Protein AF-A0A7C3AS80-F1 (afdb_monomer)

Radius of gyration: 29.14 Å; Cα contacts (8 Å, |Δi|>4): 78; chains: 1; bounding box: 54×40×118 Å

Sequence (192 aa):
MQIRCHAPKEKQGNQKKRQRKSKSISAACGHTLAETKAQWIARNSKENETMCHQEDREPRENRSAVRIPQFVFDELSHREGAWYETPDEVAAGLDWGRRRALLMRWVRRH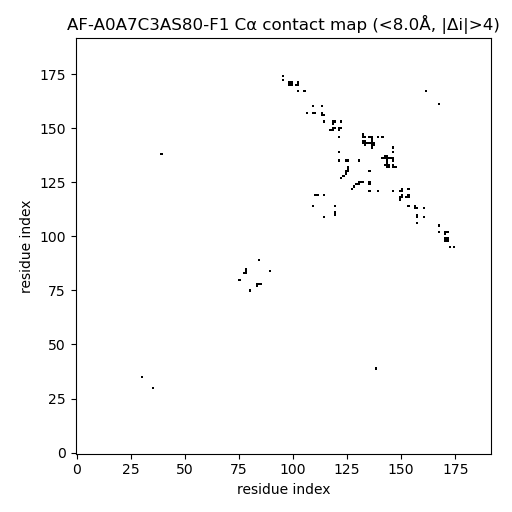MARHLTQRERRCIELYYLFGLNHRQVGAATGTAGSSAYRAIARGLRKLRLAAEKDPTWRRWWRPRRTAPLPSPGRRRVGRSS

Solvent-accessible surface area (backbone atoms only — not comparable to full-atom values): 11906 Å² total; per-residue (Å²): 138,87,86,84,85,82,80,87,89,81,80,81,76,63,62,65,61,52,54,58,57,54,58,61,59,68,74,70,76,78,71,50,80,62,54,54,48,51,49,49,52,61,58,45,52,60,58,56,68,75,64,62,78,81,67,85,68,68,80,76,77,74,86,68,83,76,81,74,60,69,64,63,61,70,69,41,43,79,87,66,37,97,82,50,67,54,74,67,54,49,51,51,50,51,52,50,50,54,30,46,51,53,37,49,50,50,52,51,51,49,42,65,75,73,36,54,74,67,24,40,51,40,40,44,38,33,76,74,66,68,39,52,47,57,56,38,3,59,79,67,78,43,55,28,70,56,33,46,54,34,30,55,51,36,50,52,54,51,50,56,46,44,69,77,46,58,70,56,58,81,36,64,67,80,82,66,72,68,78,69,78,69,79,71,81,75,77,75,78,80,84,126

Secondary structure (DSSP, 8-state):
-----PPP---SSHHHHHHHHHHHHHTS----HHHHHHHHHHHHHHHHHT------------S------HHHHHHS-TTTSTTPPPHHHHHHHHHHHHHHHHHHHHHHHHHHHHS-HHHHHHHIIIIIT---HHHHHHHTTS-HHHHHHHHHHHHHHHHHHHHH-GGGGGT---------------------

Foldseek 3Di:
DDDDDDDDDDDPPPPVVVVVVVVVVVVPPPDDPVNLVVCLCVVCVVVVVPPPPPPVPDPPPDPDPPPDDPVVVVVCDCCNDPPDDDPVRVVVVVLLVVLVVVLVVVLVVLCVVFADPLLSQLQCCCPVVVDQLCSSQVSSVHHSVVSVVSPVVSVVSSVVVCVVPVVSVVSDDPPPPPPDPPPPPPPPPPDD

Mean predicted aligned error: 17.65 Å

pLDDT: mean 70.46, std 23.08, range [31.34, 98.06]

Structure (mmCIF, N/CA/C/O backbone):
data_AF-A0A7C3AS80-F1
#
_entry.id   AF-A0A7C3AS80-F1
#
loop_
_atom_site.group_PDB
_atom_site.id
_atom_site.type_symbol
_atom_site.label_atom_id
_atom_site.label_alt_id
_atom_site.label_comp_id
_atom_site.label_asym_id
_atom_site.label_entity_id
_atom_site.label_seq_id
_atom_site.pdbx_PDB_ins_code
_atom_site.Cartn_x
_atom_site.Cartn_y
_atom_site.Cartn_z
_atom_site.occupancy
_atom_site.B_iso_or_equiv
_atom_site.auth_seq_id
_atom_site.auth_comp_id
_atom_site.auth_asym_id
_atom_site.auth_atom_id
_atom_site.pdbx_PDB_model_num
ATOM 1 N N . MET A 1 1 ? -21.755 12.678 69.682 1.00 39.69 1 MET A N 1
ATOM 2 C CA . MET A 1 1 ? -22.379 12.784 68.344 1.00 39.69 1 MET A CA 1
ATOM 3 C C . MET A 1 1 ? -21.529 12.004 67.347 1.00 39.69 1 MET A C 1
ATOM 5 O O . MET A 1 1 ? -20.415 12.420 67.071 1.00 39.69 1 MET A O 1
ATOM 9 N N . GLN A 1 2 ? -21.988 10.834 66.890 1.00 36.94 2 GLN A N 1
ATOM 10 C CA . GLN A 1 2 ? -21.268 9.979 65.934 1.00 36.94 2 GLN A CA 1
ATOM 11 C C . GLN A 1 2 ? -21.876 10.151 64.538 1.00 36.94 2 GLN A C 1
ATOM 13 O O . GLN A 1 2 ? -23.043 9.827 64.329 1.00 36.94 2 GLN A O 1
ATOM 18 N N . ILE A 1 3 ? -21.089 10.648 63.586 1.00 39.78 3 ILE A N 1
ATOM 19 C CA . ILE A 1 3 ? -21.488 10.758 62.180 1.00 39.78 3 ILE A CA 1
ATOM 20 C C . ILE A 1 3 ? -21.085 9.454 61.480 1.00 39.78 3 ILE A C 1
ATOM 22 O O . ILE A 1 3 ? -19.904 9.189 61.263 1.00 39.78 3 ILE A O 1
ATOM 26 N N . ARG A 1 4 ? -22.075 8.613 61.156 1.00 39.38 4 ARG A N 1
ATOM 27 C CA . ARG A 1 4 ? -21.916 7.446 60.275 1.00 39.38 4 ARG A CA 1
ATOM 28 C C . ARG A 1 4 ? -21.968 7.909 58.819 1.00 39.38 4 ARG A C 1
ATOM 30 O O . ARG A 1 4 ? -23.035 8.260 58.325 1.00 39.38 4 ARG A O 1
ATOM 37 N N . CYS A 1 5 ? -20.841 7.852 58.118 1.00 39.88 5 CYS A N 1
ATOM 38 C CA . CYS A 1 5 ? -20.800 8.006 56.665 1.00 39.88 5 CYS A CA 1
ATOM 39 C C . CYS A 1 5 ? -21.064 6.648 55.993 1.00 39.88 5 CYS A C 1
ATOM 41 O O . CYS A 1 5 ? -20.262 5.722 56.104 1.00 39.88 5 CYS A O 1
ATOM 43 N N . HIS A 1 6 ? -22.195 6.530 55.295 1.00 38.91 6 HIS A N 1
ATOM 44 C CA . HIS A 1 6 ? -22.519 5.397 54.428 1.00 38.91 6 HIS A CA 1
ATOM 45 C C . HIS A 1 6 ? -21.799 5.536 53.076 1.00 38.91 6 HIS A C 1
ATOM 47 O O . HIS A 1 6 ? -21.935 6.549 52.395 1.00 38.91 6 HIS A O 1
ATOM 53 N N . ALA A 1 7 ? -21.064 4.499 52.666 1.00 42.94 7 ALA A N 1
ATOM 54 C CA . ALA A 1 7 ? -20.481 4.387 51.330 1.00 42.94 7 ALA A CA 1
ATOM 55 C C . ALA A 1 7 ? -21.496 3.786 50.330 1.00 42.94 7 ALA A C 1
ATOM 57 O O . ALA A 1 7 ? -22.156 2.797 50.668 1.00 42.94 7 ALA A O 1
ATOM 58 N N . PRO A 1 8 ? -21.611 4.305 49.092 1.00 42.22 8 PRO A N 1
ATOM 59 C CA . PRO A 1 8 ? -22.502 3.732 48.087 1.00 42.22 8 PRO A CA 1
ATOM 60 C C . PRO A 1 8 ? -21.892 2.479 47.435 1.00 42.22 8 PRO A C 1
ATOM 62 O O . PRO A 1 8 ? -20.832 2.520 46.805 1.00 42.22 8 PRO A O 1
ATOM 65 N N . LYS A 1 9 ? -22.597 1.348 47.565 1.00 48.31 9 LYS A N 1
ATOM 66 C CA . LYS A 1 9 ? -22.360 0.109 46.811 1.00 48.31 9 LYS A CA 1
ATOM 67 C C . LYS A 1 9 ? -23.115 0.162 45.487 1.00 48.31 9 LYS A C 1
ATOM 69 O O . LYS A 1 9 ? -24.288 -0.176 45.437 1.00 48.31 9 LYS A O 1
ATOM 74 N N . GLU A 1 10 ? -22.435 0.480 44.397 1.00 47.66 10 GLU A N 1
ATOM 75 C CA . GLU A 1 10 ? -22.969 0.223 43.058 1.00 47.66 10 GLU A CA 1
ATOM 76 C C . GLU A 1 10 ? -21.817 0.330 42.066 1.00 47.66 10 GLU A C 1
ATOM 78 O O . GLU A 1 10 ? -21.329 1.434 41.933 1.00 47.66 10 GLU A O 1
ATOM 83 N N . LYS A 1 11 ? -21.333 -0.773 41.452 1.00 46.09 11 LYS A N 1
ATOM 84 C CA . LYS A 1 11 ? -20.685 -0.867 40.100 1.00 46.09 11 LYS A CA 1
ATOM 85 C C . LYS A 1 11 ? -20.219 -2.301 39.727 1.00 46.09 11 LYS A C 1
ATOM 87 O O . LYS A 1 11 ? -19.304 -2.451 38.922 1.00 46.09 11 LYS A O 1
ATOM 92 N N . GLN A 1 12 ? -20.814 -3.389 40.233 1.00 47.22 12 GLN A N 1
ATOM 93 C CA . GLN A 1 12 ? -20.369 -4.753 39.848 1.00 47.22 12 GLN A CA 1
ATOM 94 C C . GLN A 1 12 ? -21.081 -5.353 38.610 1.00 47.22 12 GLN A C 1
ATOM 96 O O . GLN A 1 12 ? -20.632 -6.359 38.063 1.00 47.22 12 GLN A O 1
ATOM 101 N N . GLY A 1 13 ? -22.131 -4.716 38.075 1.00 42.66 13 GLY A N 1
ATOM 102 C CA . GLY A 1 13 ? -22.924 -5.272 36.961 1.00 42.66 13 GLY A CA 1
ATOM 103 C C . GLY A 1 13 ? -22.352 -5.104 35.541 1.00 42.66 13 GLY A C 1
ATOM 104 O O . GLY A 1 13 ? -22.793 -5.790 34.618 1.00 42.66 13 GLY A O 1
ATOM 105 N N . ASN A 1 14 ? -21.371 -4.216 35.320 1.00 43.72 14 ASN A N 1
ATOM 106 C CA . ASN A 1 14 ? -21.020 -3.770 33.957 1.00 43.72 14 ASN A CA 1
ATOM 107 C C . ASN A 1 14 ? -19.755 -4.428 33.356 1.00 43.72 14 ASN A C 1
ATOM 109 O O . ASN A 1 14 ? -19.543 -4.392 32.142 1.00 43.72 14 ASN A O 1
ATOM 113 N N . GLN A 1 15 ? -18.920 -5.091 34.167 1.00 47.56 15 GLN A N 1
ATOM 114 C CA . GLN A 1 15 ? -17.724 -5.786 33.660 1.00 47.56 15 GLN A CA 1
ATOM 115 C C . GLN A 1 15 ? -18.053 -7.126 32.975 1.00 47.56 15 GLN A C 1
ATOM 117 O O . GLN A 1 15 ? -17.478 -7.437 31.929 1.00 47.56 15 GLN A O 1
ATOM 122 N N . LYS A 1 16 ? -19.044 -7.882 33.475 1.00 44.66 16 LYS A N 1
ATOM 123 C CA . LYS A 1 16 ? -19.455 -9.172 32.880 1.00 44.66 16 LYS A CA 1
ATOM 124 C C . LYS A 1 16 ? -20.092 -9.019 31.489 1.00 44.66 16 LYS A C 1
ATOM 126 O O . LYS A 1 16 ? -19.846 -9.848 30.611 1.00 44.66 16 LYS A O 1
ATOM 131 N N . LYS A 1 17 ? -20.847 -7.937 31.240 1.00 44.78 17 LYS A N 1
ATOM 132 C CA . LYS A 1 17 ? -21.433 -7.646 29.912 1.00 44.78 17 LYS A CA 1
ATOM 133 C C . LYS A 1 17 ? -20.376 -7.270 28.867 1.00 44.78 17 LYS A C 1
ATOM 135 O O . LYS A 1 17 ? -20.517 -7.649 27.706 1.00 44.78 17 LYS A O 1
ATOM 140 N N . ARG A 1 18 ? -19.287 -6.599 29.263 1.00 41.09 18 ARG A N 1
ATOM 141 C CA . ARG A 1 18 ? -18.170 -6.296 28.351 1.00 41.09 18 ARG A CA 1
ATOM 142 C C . ARG A 1 18 ? -17.384 -7.548 27.960 1.00 41.09 18 ARG A C 1
ATOM 144 O O . ARG A 1 18 ? -17.110 -7.722 26.780 1.00 41.09 18 ARG A O 1
ATOM 151 N N . GLN A 1 19 ? -17.107 -8.458 28.898 1.00 45.66 19 GLN A N 1
ATOM 152 C CA . GLN A 1 19 ? -16.338 -9.676 28.600 1.00 45.66 19 GLN A CA 1
ATOM 153 C C . GLN A 1 19 ? -17.069 -10.667 27.677 1.00 45.66 19 GLN A C 1
ATOM 155 O O . GLN A 1 19 ? -16.429 -11.291 26.830 1.00 45.66 19 GLN A O 1
ATOM 160 N N . ARG A 1 20 ? -18.404 -10.780 27.769 1.00 36.81 20 ARG A N 1
ATOM 161 C CA . ARG A 1 20 ? -19.183 -11.625 26.841 1.00 36.81 20 ARG A CA 1
ATOM 162 C C . ARG A 1 20 ? -19.173 -11.092 25.402 1.00 36.81 20 ARG A C 1
ATOM 164 O O . ARG A 1 20 ? -19.124 -11.889 24.472 1.00 36.81 20 ARG A O 1
ATOM 171 N N . LYS A 1 21 ? -19.127 -9.766 25.212 1.00 39.78 21 LYS A N 1
ATOM 172 C CA . LYS A 1 21 ? -19.042 -9.140 23.879 1.00 39.78 21 LYS A CA 1
ATOM 173 C C . LYS A 1 21 ? -17.642 -9.253 23.259 1.00 39.78 21 LYS A C 1
ATOM 175 O O . LYS A 1 21 ? -17.520 -9.318 22.044 1.00 39.78 21 LYS A O 1
ATOM 180 N N . SER A 1 22 ? -16.588 -9.334 24.075 1.00 39.91 22 SER A N 1
ATOM 181 C CA . SER A 1 22 ? -15.215 -9.553 23.592 1.00 39.91 22 SER A CA 1
ATOM 182 C C . SER A 1 22 ? -14.993 -10.974 23.063 1.00 39.91 22 SER A C 1
ATOM 184 O O . SER A 1 22 ? -14.300 -11.153 22.065 1.00 39.91 22 SER A O 1
ATOM 186 N N . LYS A 1 23 ? -15.593 -11.987 23.711 1.00 33.25 23 LYS A N 1
ATOM 187 C CA . LYS A 1 23 ? -15.449 -13.396 23.303 1.00 33.25 23 LYS A CA 1
ATOM 188 C C . LYS A 1 23 ? -16.190 -13.726 22.004 1.00 33.25 23 LYS A C 1
ATOM 190 O O . LYS A 1 23 ? -15.684 -14.533 21.234 1.00 33.25 23 LYS A O 1
ATOM 195 N N . SER A 1 24 ? -17.314 -13.067 21.708 1.00 33.19 24 SER A N 1
ATOM 196 C CA . SER A 1 24 ? -18.036 -13.296 20.446 1.00 33.19 24 SER A CA 1
ATOM 197 C C . SER A 1 24 ? -17.376 -12.643 19.225 1.00 33.19 24 SER A C 1
ATOM 199 O O . SER A 1 24 ? -17.551 -13.129 18.114 1.00 33.19 24 SER A O 1
ATOM 201 N N . ILE A 1 25 ? -16.568 -11.591 19.405 1.00 38.53 25 ILE A N 1
ATOM 202 C CA . ILE A 1 25 ? -15.861 -10.931 18.291 1.00 38.53 25 ILE A CA 1
ATOM 203 C C . ILE A 1 25 ? -14.616 -11.731 17.861 1.00 38.53 25 ILE A C 1
ATOM 205 O O . ILE A 1 25 ? -14.241 -11.705 16.691 1.00 38.53 25 ILE A O 1
ATOM 209 N N . SER A 1 26 ? -13.998 -12.491 18.774 1.00 35.22 26 SER A N 1
ATOM 210 C CA . SER A 1 26 ? -12.801 -13.293 18.471 1.00 35.22 26 SER A CA 1
ATOM 211 C C . SER A 1 26 ? -13.084 -14.525 17.603 1.00 35.22 26 SER A C 1
ATOM 213 O O . SER A 1 26 ? -12.175 -14.991 16.925 1.00 35.22 26 SER A O 1
ATOM 215 N N . ALA A 1 27 ? -14.312 -15.053 17.612 1.00 33.38 27 ALA A N 1
ATOM 216 C CA . ALA A 1 27 ? -14.669 -16.276 16.887 1.00 33.38 27 ALA A CA 1
ATOM 217 C C . ALA A 1 27 ? -15.040 -16.039 15.407 1.00 33.38 27 ALA A C 1
ATOM 219 O O . ALA A 1 27 ? -15.130 -16.992 14.644 1.00 33.38 27 ALA A O 1
ATOM 220 N N . ALA A 1 28 ? -15.226 -14.783 14.981 1.00 38.16 28 ALA A N 1
ATOM 221 C CA . ALA A 1 28 ? -15.698 -14.445 13.632 1.00 38.16 28 ALA A CA 1
ATOM 222 C C . ALA A 1 28 ? -14.582 -14.029 12.649 1.00 38.16 28 ALA A C 1
ATOM 224 O O . ALA A 1 28 ? -14.853 -13.726 11.490 1.00 38.16 28 ALA A O 1
ATOM 225 N N . CYS A 1 29 ? -13.320 -13.988 13.083 1.00 37.81 29 CYS A N 1
ATOM 226 C CA . CYS A 1 29 ? -12.214 -13.445 12.285 1.00 37.81 29 CYS A CA 1
ATOM 227 C C . CYS A 1 29 ? -11.380 -14.559 11.625 1.00 37.81 29 CYS A C 1
ATOM 229 O O . CYS A 1 29 ? -10.159 -14.588 11.750 1.00 37.81 29 CYS A O 1
ATOM 231 N N . GLY A 1 30 ? -12.059 -15.507 10.972 1.00 36.50 30 GLY A N 1
ATOM 232 C CA . GLY A 1 30 ? -11.442 -16.631 10.256 1.00 36.50 30 GLY A CA 1
ATOM 233 C C . GLY A 1 30 ? -11.307 -16.433 8.744 1.00 36.50 30 GLY A C 1
ATOM 234 O O . GLY A 1 30 ? -10.804 -17.323 8.073 1.00 36.50 30 GLY A O 1
ATOM 235 N N . HIS A 1 31 ? -11.739 -15.297 8.188 1.00 46.41 31 HIS A N 1
ATOM 236 C CA . HIS A 1 31 ? -11.651 -15.085 6.744 1.00 46.41 31 HIS A CA 1
ATOM 237 C C . HIS A 1 31 ? -10.250 -14.672 6.314 1.00 46.41 31 HIS A C 1
ATOM 239 O O . HIS A 1 31 ? -9.681 -13.687 6.802 1.00 46.41 31 HIS A O 1
ATOM 245 N N . THR A 1 32 ? -9.710 -15.405 5.346 1.00 54.12 32 THR A N 1
ATOM 246 C CA . THR A 1 32 ? -8.438 -15.060 4.721 1.00 54.12 32 THR A CA 1
ATOM 247 C C . THR A 1 32 ? -8.538 -13.698 4.014 1.00 54.12 32 THR A C 1
ATOM 249 O O . THR A 1 32 ? -9.608 -13.224 3.611 1.00 54.12 32 THR A O 1
ATOM 252 N N . LEU A 1 33 ? -7.396 -13.014 3.871 1.00 52.56 33 LEU A N 1
ATOM 253 C CA . LEU A 1 33 ? -7.299 -11.692 3.234 1.00 52.56 33 LEU A CA 1
ATOM 254 C C . LEU A 1 33 ? -7.900 -11.681 1.811 1.00 52.56 33 LEU A C 1
ATOM 256 O O . LEU A 1 33 ? -8.410 -10.650 1.367 1.00 52.56 33 LEU A O 1
ATOM 260 N N . ALA A 1 34 ? -7.816 -12.828 1.127 1.00 51.72 34 ALA A N 1
ATOM 261 C CA . ALA A 1 34 ? -8.316 -13.077 -0.219 1.00 51.72 34 ALA A CA 1
ATOM 262 C C . ALA A 1 34 ? -9.835 -13.309 -0.246 1.00 51.72 34 ALA A C 1
ATOM 264 O O . ALA A 1 34 ? -10.515 -12.687 -1.060 1.00 51.72 34 ALA A O 1
ATOM 265 N N . GLU A 1 35 ? -10.383 -14.099 0.683 1.00 54.12 35 GLU A N 1
ATOM 266 C CA . GLU A 1 35 ? -11.833 -14.314 0.814 1.00 54.12 35 GLU A CA 1
ATOM 267 C C . GLU A 1 35 ? -12.584 -13.020 1.096 1.00 54.12 35 GLU A C 1
ATOM 269 O O . GLU A 1 35 ? -13.613 -12.754 0.491 1.00 54.12 35 GLU A O 1
ATOM 274 N N . THR A 1 36 ? -12.044 -12.161 1.958 1.00 62.75 36 THR A N 1
ATOM 275 C CA . THR A 1 36 ? -12.677 -10.867 2.243 1.00 62.75 36 THR A CA 1
ATOM 276 C C . THR A 1 36 ? -12.589 -9.894 1.068 1.00 62.75 36 THR A C 1
ATOM 278 O O . THR A 1 36 ? -13.475 -9.057 0.920 1.00 62.75 36 THR A O 1
ATOM 281 N N . LYS A 1 37 ? -11.555 -9.984 0.217 1.00 57.94 37 LYS A N 1
ATOM 282 C CA . LYS A 1 37 ? -11.494 -9.210 -1.033 1.00 57.94 37 LYS A CA 1
ATOM 283 C C . LYS A 1 37 ? -12.525 -9.733 -2.033 1.00 57.94 37 LYS A C 1
ATOM 285 O O . LYS A 1 37 ? -13.266 -8.933 -2.587 1.00 57.94 37 LYS A O 1
ATOM 290 N N . ALA A 1 38 ? -12.594 -11.048 -2.231 1.00 62.28 38 ALA A N 1
ATOM 291 C CA . ALA A 1 38 ? -13.545 -11.679 -3.140 1.00 62.28 38 ALA A CA 1
ATOM 292 C C . ALA A 1 38 ? -14.997 -11.445 -2.695 1.00 62.28 38 ALA A C 1
ATOM 294 O O . ALA A 1 38 ? -15.813 -11.028 -3.504 1.00 62.28 38 ALA A O 1
ATOM 295 N N . GLN A 1 39 ? -15.302 -11.597 -1.403 1.00 64.56 39 GLN A N 1
ATOM 296 C CA . GLN A 1 39 ? -16.620 -11.291 -0.842 1.00 64.56 39 GLN A CA 1
ATOM 297 C C . GLN A 1 39 ? -16.955 -9.803 -0.920 1.00 64.56 39 GLN A C 1
ATOM 299 O O . GLN A 1 39 ? -18.094 -9.471 -1.221 1.00 64.56 39 GLN A O 1
ATOM 304 N N . TRP A 1 40 ? -16.004 -8.891 -0.683 1.00 63.19 40 TRP A N 1
ATOM 305 C CA . TRP A 1 40 ? -16.266 -7.457 -0.836 1.00 63.19 40 TRP A CA 1
ATOM 306 C C . TRP A 1 40 ? -16.487 -7.077 -2.306 1.00 63.19 40 TRP A C 1
ATOM 308 O O . TRP A 1 40 ? -17.435 -6.353 -2.590 1.00 63.19 40 TRP A O 1
ATOM 318 N N . ILE A 1 41 ? -15.688 -7.598 -3.243 1.00 64.75 41 ILE A N 1
ATOM 319 C CA . ILE A 1 41 ? -15.886 -7.387 -4.687 1.00 64.75 41 ILE A CA 1
ATOM 320 C C . ILE A 1 41 ? -17.227 -7.980 -5.141 1.00 64.75 41 ILE A C 1
ATOM 322 O O . ILE A 1 41 ? -17.987 -7.294 -5.815 1.00 64.75 41 ILE A O 1
ATOM 326 N N . ALA A 1 42 ? -17.561 -9.207 -4.737 1.00 63.25 42 ALA A N 1
ATOM 327 C CA . ALA A 1 42 ? -18.812 -9.871 -5.109 1.00 63.25 42 ALA A CA 1
ATOM 328 C C . ALA A 1 42 ? -20.045 -9.182 -4.501 1.00 63.25 42 ALA A C 1
ATOM 330 O O . ALA A 1 42 ? -21.063 -9.020 -5.167 1.00 63.25 42 ALA A O 1
ATOM 331 N N . ARG A 1 43 ? -19.947 -8.725 -3.247 1.00 60.34 43 ARG A N 1
ATOM 332 C CA . ARG A 1 43 ? -21.030 -8.023 -2.549 1.00 60.34 43 ARG A CA 1
ATOM 333 C C . ARG A 1 43 ? -21.239 -6.599 -3.072 1.00 60.34 43 ARG A C 1
ATOM 335 O O . ARG A 1 43 ? -22.381 -6.183 -3.203 1.00 60.34 43 ARG A O 1
ATOM 342 N N . ASN A 1 44 ? -20.170 -5.875 -3.413 1.00 55.88 44 ASN A N 1
ATOM 343 C CA . ASN A 1 44 ? -20.269 -4.508 -3.944 1.00 55.88 44 ASN A CA 1
ATOM 344 C C . ASN A 1 44 ? -20.384 -4.448 -5.475 1.00 55.88 44 ASN A C 1
ATOM 346 O O . ASN A 1 44 ? -20.677 -3.378 -5.993 1.00 55.88 44 ASN A O 1
ATOM 350 N N . SER A 1 45 ? -20.210 -5.555 -6.208 1.00 51.31 45 SER A N 1
ATOM 351 C CA . SER A 1 45 ? -20.585 -5.600 -7.634 1.00 51.31 45 SER A CA 1
ATOM 352 C C . SER A 1 45 ? -22.095 -5.405 -7.807 1.00 51.31 45 SER A C 1
ATOM 354 O O . SER A 1 45 ? -22.497 -4.670 -8.696 1.00 51.31 45 SER A O 1
ATOM 356 N N . LYS A 1 46 ? -22.915 -5.934 -6.883 1.00 49.41 46 LYS A N 1
ATOM 357 C CA . LYS A 1 46 ? -24.377 -5.734 -6.876 1.00 49.41 46 LYS A CA 1
ATOM 358 C C . LYS A 1 46 ? -24.818 -4.341 -6.395 1.00 49.41 46 LYS A C 1
ATOM 360 O O . LYS A 1 46 ? -25.833 -3.828 -6.851 1.00 49.41 46 LYS A O 1
ATOM 365 N N . GLU A 1 47 ? -24.058 -3.711 -5.493 1.00 46.12 47 GLU A N 1
ATOM 366 C CA . GLU A 1 47 ? -24.338 -2.335 -5.028 1.00 46.12 47 GLU A CA 1
ATOM 367 C C . GLU A 1 47 ? -23.840 -1.272 -6.029 1.00 46.12 47 GLU A C 1
ATOM 369 O O . GLU A 1 47 ? -24.441 -0.207 -6.140 1.00 46.12 47 GLU A O 1
ATOM 374 N N . ASN A 1 48 ? -22.796 -1.562 -6.817 1.00 42.72 48 ASN A N 1
ATOM 375 C CA . ASN A 1 48 ? -22.389 -0.706 -7.938 1.00 42.72 48 ASN A CA 1
ATOM 376 C C . ASN A 1 48 ? -23.271 -0.889 -9.188 1.00 42.72 48 ASN A C 1
ATOM 378 O O . ASN A 1 48 ? -23.315 0.019 -10.011 1.00 42.72 48 ASN A O 1
ATOM 382 N N . GLU A 1 49 ? -23.999 -2.004 -9.322 1.00 41.62 49 GLU A N 1
ATOM 383 C CA . GLU A 1 49 ? -25.023 -2.185 -10.369 1.00 41.62 49 GLU A CA 1
ATOM 384 C C . GLU A 1 49 ? -26.252 -1.288 -10.162 1.00 41.62 49 GLU A C 1
ATOM 386 O O . GLU A 1 49 ? -26.920 -0.929 -11.125 1.00 41.62 49 GLU A O 1
ATOM 391 N N . THR A 1 50 ? -26.541 -0.872 -8.927 1.00 44.06 50 THR A N 1
ATOM 392 C CA . THR A 1 50 ? -27.743 -0.084 -8.588 1.00 44.06 50 THR A CA 1
ATOM 393 C C . THR A 1 50 ? -27.476 1.407 -8.375 1.00 44.06 50 THR A C 1
ATOM 395 O O . THR A 1 50 ? -28.369 2.143 -7.961 1.00 44.06 50 THR A O 1
ATOM 398 N N . MET A 1 51 ? -26.275 1.892 -8.706 1.00 31.81 51 MET A N 1
ATOM 399 C CA . MET A 1 51 ? -25.971 3.327 -8.686 1.00 31.81 51 MET A CA 1
ATOM 400 C C . MET A 1 51 ? -25.108 3.771 -9.875 1.00 31.81 51 MET A C 1
ATOM 402 O O . MET A 1 51 ? -24.261 4.655 -9.758 1.00 31.81 51 MET A O 1
ATOM 406 N N . CYS A 1 52 ? -25.360 3.193 -11.050 1.00 31.34 52 CYS A N 1
ATOM 407 C CA . CYS A 1 52 ? -25.271 3.968 -12.278 1.00 31.34 52 CYS A CA 1
ATOM 408 C C . CYS A 1 52 ? -26.551 4.799 -12.348 1.00 31.34 52 CYS A C 1
ATOM 410 O O . CYS A 1 52 ? -27.607 4.284 -12.704 1.00 31.34 52 CYS A O 1
ATOM 412 N N . HIS A 1 53 ? -26.465 6.090 -12.015 1.00 37.22 53 HIS A N 1
ATOM 413 C CA . HIS A 1 53 ? -27.342 7.039 -12.687 1.00 37.22 53 HIS A CA 1
ATOM 414 C C . HIS A 1 53 ? -27.170 6.758 -14.184 1.00 37.22 53 HIS A C 1
ATOM 416 O O . HIS A 1 53 ? -26.094 6.997 -14.737 1.00 37.22 53 HIS A O 1
ATOM 422 N N . GLN A 1 54 ? -28.198 6.185 -14.811 1.00 40.50 54 GLN A N 1
ATOM 423 C CA . GLN A 1 54 ? -28.457 6.390 -16.226 1.00 40.50 54 GLN A CA 1
ATOM 424 C C . GLN A 1 54 ? -28.696 7.895 -16.370 1.00 40.50 54 GLN A C 1
ATOM 426 O O . GLN A 1 54 ? -29.817 8.380 -16.369 1.00 40.50 54 GLN A O 1
ATOM 431 N N . GLU A 1 55 ? -27.610 8.666 -16.362 1.00 38.09 55 GLU A N 1
ATOM 432 C CA . GLU A 1 55 ? -27.587 9.840 -17.204 1.00 38.09 55 GLU A CA 1
ATOM 433 C C . GLU A 1 55 ? -27.724 9.263 -18.604 1.00 38.09 55 GLU A C 1
ATOM 435 O O . GLU A 1 55 ? -26.855 8.499 -19.038 1.00 38.09 55 GLU A O 1
ATOM 440 N N . ASP A 1 56 ? -28.836 9.580 -19.257 1.00 40.53 56 ASP A N 1
ATOM 441 C CA . ASP A 1 56 ? -29.030 9.480 -20.694 1.00 40.53 56 ASP A CA 1
ATOM 442 C C . ASP A 1 56 ? -27.922 10.280 -21.393 1.00 40.53 56 ASP A C 1
ATOM 444 O O . ASP A 1 56 ? -28.106 11.384 -21.903 1.00 40.53 56 ASP A O 1
ATOM 448 N N . ARG A 1 57 ? -26.696 9.755 -21.354 1.00 44.16 57 ARG A N 1
ATOM 449 C CA . ARG A 1 57 ? -25.614 10.189 -22.211 1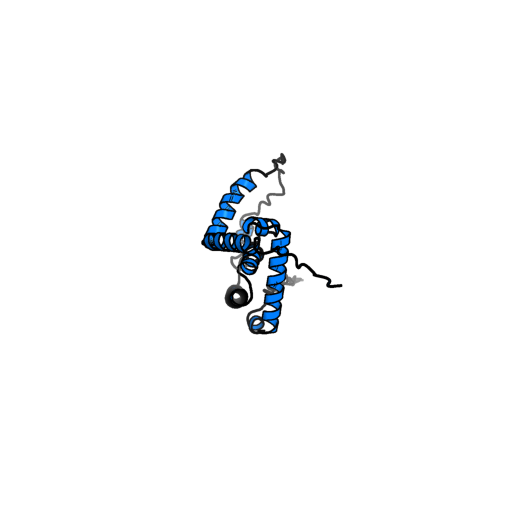.00 44.16 57 ARG A CA 1
ATOM 450 C C . ARG A 1 57 ? -25.957 9.614 -23.564 1.00 44.16 57 ARG A C 1
ATOM 452 O O . ARG A 1 57 ? -25.623 8.466 -23.854 1.00 44.16 57 ARG A O 1
ATOM 459 N N . GLU A 1 58 ? -26.589 10.449 -24.384 1.00 48.91 58 GLU A N 1
ATOM 460 C CA . GLU A 1 58 ? -26.409 10.390 -25.829 1.00 48.91 58 GLU A CA 1
ATOM 461 C C . GLU A 1 58 ? -24.969 9.941 -26.128 1.00 48.91 58 GLU A C 1
ATOM 463 O O . GLU A 1 58 ? -24.024 10.442 -25.486 1.00 48.91 58 GLU A O 1
ATOM 468 N N . PRO A 1 59 ? -24.769 8.983 -27.052 1.00 46.62 59 PRO A N 1
ATOM 469 C CA . PRO A 1 59 ? -23.432 8.627 -27.475 1.00 46.62 59 PRO A CA 1
ATOM 470 C C . PRO A 1 59 ? -22.773 9.927 -27.917 1.00 46.62 59 PRO A C 1
ATOM 472 O O . PRO A 1 59 ? -23.233 10.568 -28.856 1.00 46.62 59 PRO A O 1
ATOM 475 N N . ARG A 1 60 ? -21.726 10.364 -27.210 1.00 52.97 60 ARG A N 1
ATOM 476 C CA . ARG A 1 60 ? -20.881 11.452 -27.699 1.00 52.97 60 ARG A CA 1
ATOM 477 C C . ARG A 1 60 ? -20.233 10.937 -28.973 1.00 52.97 60 ARG A C 1
ATOM 479 O O . ARG A 1 60 ? -19.173 10.313 -28.915 1.00 52.97 60 ARG A O 1
ATOM 486 N N . GLU A 1 61 ? -20.906 11.150 -30.092 1.00 54.53 61 GLU A N 1
ATOM 487 C CA . GLU A 1 61 ? -20.387 10.880 -31.413 1.00 54.53 61 GLU A CA 1
ATOM 488 C C . GLU A 1 61 ? -19.043 11.603 -31.539 1.00 54.53 61 GLU A C 1
ATOM 490 O O . GLU A 1 61 ? -18.915 12.809 -31.330 1.00 54.53 61 GLU A O 1
ATOM 495 N N . ASN A 1 62 ? -18.013 10.814 -31.832 1.00 56.28 62 ASN A N 1
ATOM 496 C CA . ASN A 1 62 ? -16.746 11.255 -32.394 1.00 56.28 62 ASN A CA 1
ATOM 497 C C . ASN A 1 62 ? -15.927 12.270 -31.580 1.00 56.28 62 ASN A C 1
ATOM 499 O O . ASN A 1 62 ? -15.639 13.379 -32.025 1.00 56.28 62 ASN A O 1
ATOM 503 N N . ARG A 1 63 ? -15.315 11.805 -30.486 1.00 53.09 63 ARG A N 1
ATOM 504 C CA . ARG A 1 63 ? -13.952 12.270 -30.169 1.00 53.09 63 ARG A CA 1
ATOM 505 C C . ARG A 1 63 ? -12.954 11.519 -31.049 1.00 53.09 63 ARG A C 1
ATOM 507 O O . ARG A 1 63 ? -12.356 10.546 -30.610 1.00 53.09 63 ARG A O 1
ATOM 514 N N . SER A 1 64 ? -12.863 11.962 -32.306 1.00 60.12 64 SER A N 1
ATOM 515 C CA . SER A 1 64 ? -11.794 11.674 -33.274 1.00 60.12 64 SER A CA 1
ATOM 516 C C . SER A 1 64 ? -11.228 10.250 -33.210 1.00 60.12 64 SER A C 1
ATOM 518 O O . SER A 1 64 ? -10.187 10.016 -32.591 1.00 60.12 64 SER A O 1
ATOM 520 N N . ALA A 1 65 ? -11.865 9.302 -33.898 1.00 59.00 65 ALA A N 1
ATOM 521 C CA . ALA A 1 65 ? -11.170 8.082 -34.289 1.00 59.00 65 ALA A CA 1
ATOM 522 C C . ALA A 1 65 ? -10.027 8.485 -35.234 1.00 59.00 65 ALA A C 1
ATOM 524 O O . ALA A 1 65 ? -10.238 8.736 -36.420 1.00 59.00 65 ALA A O 1
ATOM 525 N N . VAL A 1 66 ? -8.817 8.635 -34.692 1.00 67.75 66 VAL A N 1
ATOM 526 C CA . VAL A 1 66 ? -7.624 8.895 -35.496 1.00 67.75 66 VAL A CA 1
ATOM 527 C C . VAL A 1 66 ? -7.339 7.610 -36.261 1.00 67.75 66 VAL A C 1
ATOM 529 O O . VAL A 1 66 ? -6.855 6.633 -35.691 1.00 67.75 66 VAL A O 1
ATOM 532 N N . ARG A 1 67 ? -7.697 7.580 -37.547 1.00 64.12 67 ARG A N 1
ATOM 533 C CA . ARG A 1 67 ? -7.357 6.472 -38.439 1.00 64.12 67 ARG A CA 1
ATOM 534 C C . ARG A 1 67 ? -5.864 6.562 -38.732 1.00 64.12 67 ARG A C 1
ATOM 536 O O . ARG A 1 67 ? -5.450 7.293 -39.625 1.00 64.12 67 ARG A O 1
ATOM 543 N N . ILE A 1 68 ? -5.063 5.869 -37.930 1.00 68.56 68 ILE A N 1
ATOM 544 C CA . ILE A 1 68 ? -3.617 5.784 -38.128 1.00 68.56 68 ILE A CA 1
ATOM 545 C C . ILE A 1 68 ? -3.381 4.898 -39.361 1.00 68.56 68 ILE A C 1
ATOM 547 O O . ILE A 1 68 ? -3.833 3.750 -39.363 1.00 68.56 68 ILE A O 1
ATOM 551 N N . PRO A 1 69 ? -2.743 5.408 -40.427 1.00 73.69 69 PRO A N 1
ATOM 552 C CA . PRO A 1 69 ? -2.416 4.599 -41.593 1.00 73.69 69 PRO A CA 1
ATOM 553 C C . PRO A 1 69 ? -1.500 3.431 -41.215 1.00 73.69 69 PRO A C 1
ATOM 555 O O . PRO A 1 69 ? -0.570 3.610 -40.432 1.00 73.69 69 PRO A O 1
ATOM 558 N N . GLN A 1 70 ? -1.727 2.253 -41.803 1.00 66.12 70 GLN A N 1
ATOM 559 C CA . GLN A 1 70 ? -0.975 1.035 -41.472 1.00 66.12 70 GLN A CA 1
ATOM 560 C C . GLN A 1 70 ? 0.542 1.203 -41.658 1.00 66.12 70 GLN A C 1
ATOM 562 O O . GLN A 1 70 ? 1.306 0.742 -40.817 1.00 66.12 70 GLN A O 1
ATOM 567 N N . PHE A 1 71 ? 0.965 1.957 -42.680 1.00 69.81 71 PHE A N 1
ATOM 568 C CA . PHE A 1 71 ? 2.384 2.202 -42.948 1.00 69.81 71 PHE A CA 1
ATOM 569 C C . PHE A 1 71 ? 3.112 2.871 -41.770 1.00 69.81 71 PHE A C 1
ATOM 571 O O . PHE A 1 71 ? 4.299 2.645 -41.598 1.00 69.81 71 PHE A O 1
ATOM 578 N N . VAL A 1 72 ? 2.415 3.637 -40.916 1.00 65.50 72 VAL A N 1
ATOM 579 C CA . VAL A 1 72 ? 3.007 4.258 -39.715 1.00 65.50 72 VAL A CA 1
ATOM 580 C C . VAL A 1 72 ? 3.436 3.198 -38.695 1.00 65.50 72 VAL A C 1
ATOM 582 O O . VAL A 1 72 ? 4.416 3.393 -37.981 1.00 65.50 72 VAL A O 1
ATOM 585 N N . PHE A 1 73 ? 2.728 2.068 -38.621 1.00 63.22 73 PHE A N 1
ATOM 586 C CA . PHE A 1 73 ? 3.128 0.934 -37.784 1.00 63.22 73 PHE A CA 1
ATOM 587 C C . PHE A 1 73 ? 4.270 0.130 -38.405 1.00 63.22 73 PHE A C 1
ATOM 589 O O . PHE A 1 73 ? 5.100 -0.385 -37.663 1.00 63.22 73 PHE A O 1
ATOM 596 N N . ASP A 1 74 ? 4.323 0.049 -39.736 1.00 66.31 74 ASP A N 1
ATOM 597 C CA . ASP A 1 74 ? 5.391 -0.656 -40.455 1.00 66.31 74 ASP A CA 1
ATOM 598 C C . ASP A 1 74 ? 6.719 0.128 -40.418 1.00 66.31 74 ASP A C 1
ATOM 600 O O . ASP A 1 74 ? 7.796 -0.467 -40.389 1.00 66.31 74 ASP A O 1
ATOM 604 N N . GLU A 1 75 ? 6.644 1.463 -40.379 1.00 62.62 75 GLU A N 1
ATOM 605 C CA . GLU A 1 75 ? 7.793 2.377 -40.306 1.00 62.62 75 GLU A CA 1
ATOM 606 C C . GLU A 1 75 ? 8.353 2.509 -38.880 1.00 62.62 75 GLU A C 1
ATOM 608 O O . GLU A 1 75 ? 9.549 2.740 -38.699 1.00 62.62 75 GLU A O 1
ATOM 613 N N . LEU A 1 76 ? 7.515 2.308 -37.854 1.00 60.34 76 LEU A N 1
ATOM 614 C CA . LEU A 1 76 ? 7.966 2.149 -36.473 1.00 60.34 76 LEU A CA 1
ATOM 615 C C . LEU A 1 76 ? 8.631 0.780 -36.334 1.00 60.34 76 LEU A C 1
ATOM 617 O O . LEU A 1 76 ? 7.985 -0.229 -36.036 1.00 60.34 76 LEU A O 1
ATOM 621 N N . SER A 1 77 ? 9.950 0.742 -36.518 1.00 59.91 77 SER A N 1
ATOM 622 C CA . SER A 1 77 ? 10.723 -0.461 -36.235 1.00 59.91 77 SER A CA 1
ATOM 623 C C . SER A 1 77 ? 10.407 -0.949 -34.814 1.00 59.91 77 SER A C 1
ATOM 625 O O . SER A 1 77 ? 10.133 -0.157 -33.909 1.00 59.91 77 SER A O 1
ATOM 627 N N . HIS A 1 78 ? 10.460 -2.263 -34.563 1.00 60.50 78 HIS A N 1
ATOM 628 C CA . HIS A 1 78 ? 10.202 -2.812 -33.221 1.00 60.50 78 HIS A CA 1
ATOM 629 C C . HIS A 1 78 ? 11.066 -2.169 -32.123 1.00 60.50 78 HIS A C 1
ATOM 631 O O . HIS A 1 78 ? 10.711 -2.285 -30.959 1.00 60.50 78 HIS A O 1
ATOM 637 N N . ARG A 1 79 ? 12.164 -1.487 -32.485 1.00 59.66 79 ARG A N 1
ATOM 638 C CA . ARG A 1 79 ? 13.068 -0.758 -31.586 1.00 59.66 79 ARG A CA 1
ATOM 639 C C . ARG A 1 79 ? 12.676 0.705 -31.325 1.00 59.66 79 ARG A C 1
ATOM 641 O O . ARG A 1 79 ? 13.307 1.355 -30.499 1.00 59.66 79 ARG A O 1
ATOM 648 N N . GLU A 1 80 ? 11.662 1.217 -32.015 1.00 62.19 80 GLU A N 1
ATOM 649 C CA . GLU A 1 80 ? 11.185 2.609 -31.961 1.00 62.19 80 GLU A CA 1
ATOM 650 C C . GLU A 1 80 ? 9.713 2.711 -31.529 1.00 62.19 80 GLU A C 1
ATOM 652 O O . GLU A 1 80 ? 9.179 3.808 -31.359 1.00 62.19 80 GLU A O 1
ATOM 657 N N . GLY A 1 81 ? 9.045 1.572 -31.318 1.00 68.75 81 GLY A N 1
ATOM 658 C CA . GLY A 1 81 ? 7.694 1.537 -30.773 1.00 68.75 81 GLY A CA 1
ATOM 659 C C . GLY A 1 81 ? 7.636 2.150 -29.371 1.00 68.75 81 GLY A C 1
ATOM 660 O O . GLY A 1 81 ? 8.516 1.930 -28.545 1.00 68.75 81 GLY A O 1
ATOM 661 N N . ALA A 1 82 ? 6.551 2.862 -29.058 1.00 67.81 82 ALA A N 1
ATOM 662 C CA . ALA A 1 82 ? 6.355 3.526 -27.760 1.00 67.81 82 ALA A CA 1
ATOM 66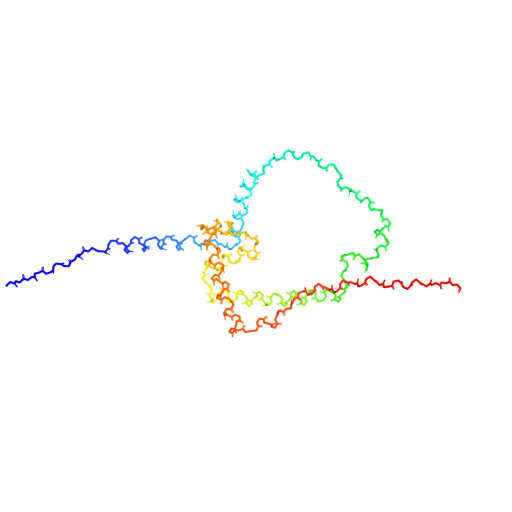3 C C . ALA A 1 82 ? 6.386 2.579 -26.537 1.00 67.81 82 ALA A C 1
ATOM 665 O O . ALA A 1 82 ? 6.480 3.038 -25.401 1.00 67.81 82 ALA A O 1
ATOM 666 N N . TRP A 1 83 ? 6.288 1.268 -26.775 1.00 76.56 83 TRP A N 1
ATOM 667 C CA . TRP A 1 83 ? 6.326 0.204 -25.769 1.00 76.56 83 TRP A CA 1
ATOM 668 C C . TRP A 1 83 ? 7.594 -0.653 -25.840 1.00 76.56 83 TRP A C 1
ATOM 670 O O . TRP A 1 83 ? 7.698 -1.640 -25.114 1.00 76.56 83 TRP A O 1
ATOM 680 N N . TYR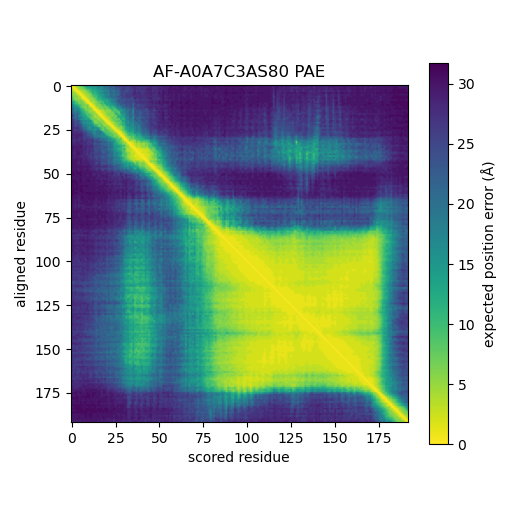 A 1 84 ? 8.534 -0.320 -26.727 1.00 77.88 84 TYR A N 1
ATOM 681 C CA . TYR A 1 84 ? 9.815 -1.003 -26.783 1.00 77.88 84 TYR A CA 1
ATOM 682 C C . TYR A 1 84 ? 10.682 -0.552 -25.611 1.00 77.88 84 TYR A C 1
ATOM 684 O O . TYR A 1 84 ? 10.997 0.628 -25.475 1.00 77.88 84 TYR A O 1
ATOM 692 N N . GLU A 1 85 ? 11.068 -1.507 -24.773 1.00 79.38 85 GLU A N 1
ATOM 693 C CA . GLU A 1 85 ? 12.064 -1.310 -23.728 1.00 79.38 85 GLU A CA 1
ATOM 694 C C . GLU A 1 85 ? 13.393 -1.879 -24.230 1.00 79.38 85 GLU A C 1
ATOM 696 O O . GLU A 1 85 ? 13.483 -3.035 -24.657 1.00 79.38 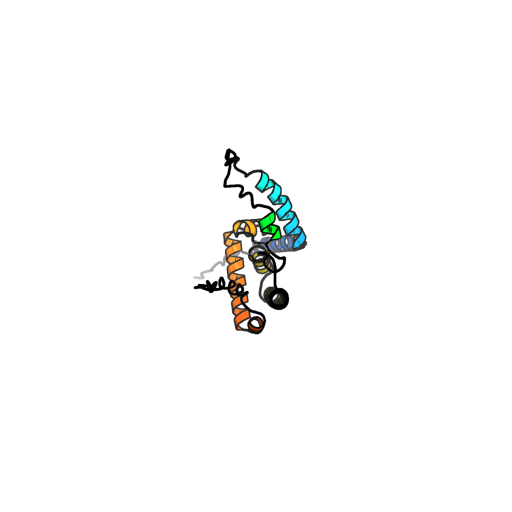85 GLU A O 1
ATOM 701 N N . THR A 1 86 ? 14.448 -1.074 -24.174 1.00 86.50 86 THR A N 1
ATOM 702 C CA . THR A 1 86 ? 15.809 -1.561 -24.413 1.00 86.50 86 THR A CA 1
ATOM 703 C C . THR A 1 86 ? 16.169 -2.647 -23.387 1.00 86.50 86 THR A C 1
ATOM 705 O O . THR A 1 86 ? 15.659 -2.631 -22.263 1.00 86.50 86 THR A O 1
ATOM 708 N N . PRO A 1 87 ? 17.080 -3.588 -23.702 1.00 86.00 87 PRO A N 1
ATOM 709 C CA . PRO A 1 87 ? 17.515 -4.604 -22.738 1.00 86.00 87 PRO A CA 1
ATOM 710 C C . PRO A 1 87 ? 17.995 -4.016 -21.400 1.00 86.00 87 PRO A C 1
ATOM 712 O O . PRO A 1 87 ? 17.746 -4.597 -20.343 1.00 86.00 87 PRO A O 1
ATOM 715 N N . ASP A 1 88 ? 18.615 -2.834 -21.438 1.00 83.19 88 ASP A N 1
ATOM 716 C CA . ASP A 1 88 ? 19.048 -2.096 -20.251 1.00 83.19 88 ASP A CA 1
ATOM 717 C C . ASP A 1 88 ? 17.865 -1.556 -19.431 1.00 83.19 88 ASP A C 1
ATOM 719 O O . ASP A 1 88 ? 17.879 -1.631 -18.199 1.00 83.19 88 ASP A O 1
ATOM 723 N N . GLU A 1 89 ? 16.810 -1.058 -20.083 1.00 83.69 89 GLU A N 1
ATOM 724 C CA . GLU A 1 89 ? 15.571 -0.629 -19.420 1.00 83.69 89 GLU A CA 1
ATOM 725 C C . GLU A 1 89 ? 14.826 -1.805 -18.791 1.00 83.69 89 GLU A C 1
ATOM 727 O O . GLU A 1 89 ? 14.386 -1.701 -17.640 1.00 83.69 89 GLU A O 1
ATOM 732 N N . VAL A 1 90 ? 14.762 -2.944 -19.487 1.00 87.25 90 VAL A N 1
ATOM 733 C CA . VAL A 1 90 ? 14.197 -4.187 -18.948 1.00 87.25 90 VAL A CA 1
ATOM 734 C C . VAL A 1 90 ? 14.988 -4.627 -17.714 1.00 87.25 90 VAL A C 1
ATOM 736 O O . VAL A 1 90 ? 14.410 -4.885 -16.652 1.00 87.25 90 VAL A O 1
ATOM 739 N N . ALA A 1 91 ? 16.322 -4.665 -17.801 1.00 87.12 91 ALA A N 1
ATOM 740 C CA . ALA A 1 91 ? 17.189 -5.032 -16.683 1.00 87.12 91 ALA A CA 1
ATOM 741 C C . ALA A 1 91 ? 17.026 -4.075 -15.488 1.00 87.12 91 ALA A C 1
ATOM 743 O O . ALA A 1 91 ? 16.903 -4.523 -14.341 1.00 87.12 91 ALA A O 1
ATOM 744 N N . ALA A 1 92 ? 16.951 -2.765 -15.743 1.00 85.44 92 ALA A N 1
ATOM 745 C CA . ALA A 1 92 ? 16.696 -1.753 -14.723 1.00 85.44 92 ALA A CA 1
ATOM 746 C C . ALA A 1 92 ? 15.304 -1.908 -14.086 1.00 85.44 92 ALA A C 1
ATOM 748 O O . ALA A 1 92 ? 15.157 -1.773 -12.866 1.00 85.44 92 ALA A O 1
ATOM 749 N N . GLY A 1 93 ? 14.284 -2.237 -14.883 1.00 86.69 93 GLY A N 1
ATOM 750 C CA . GLY A 1 93 ? 12.932 -2.539 -14.420 1.00 86.69 93 GLY A CA 1
ATOM 751 C C . GLY A 1 93 ? 12.895 -3.752 -13.489 1.00 86.69 93 GLY A C 1
ATOM 752 O O . GLY A 1 93 ? 12.296 -3.689 -12.410 1.00 86.69 93 GLY A O 1
ATOM 753 N N . LEU A 1 94 ? 13.597 -4.828 -13.853 1.00 90.88 94 LEU A N 1
ATOM 754 C CA . LEU A 1 94 ? 13.709 -6.042 -13.042 1.00 90.88 94 LEU A CA 1
ATOM 755 C C . LEU A 1 94 ? 14.476 -5.805 -11.735 1.00 90.88 94 LEU A C 1
ATOM 757 O O . LEU A 1 94 ? 14.021 -6.243 -10.674 1.00 90.88 94 LEU A O 1
ATOM 761 N N . ASP A 1 95 ? 15.605 -5.091 -11.768 1.00 88.81 95 ASP A N 1
ATOM 762 C CA . ASP A 1 95 ? 16.350 -4.719 -10.557 1.00 88.81 95 ASP A CA 1
ATOM 763 C C . ASP A 1 95 ? 15.497 -3.846 -9.624 1.00 88.81 95 ASP A C 1
ATOM 765 O O . ASP A 1 95 ? 15.395 -4.120 -8.421 1.00 88.81 95 ASP A O 1
ATOM 769 N N . TRP A 1 96 ? 14.789 -2.856 -10.172 1.00 88.25 96 TRP A N 1
ATOM 770 C CA . TRP A 1 96 ? 13.847 -2.051 -9.400 1.00 88.25 96 TRP A CA 1
ATOM 771 C C . TRP A 1 96 ? 12.729 -2.905 -8.789 1.00 88.25 96 TRP A C 1
ATOM 773 O O . TRP A 1 96 ? 12.410 -2.743 -7.607 1.00 88.25 96 TRP A O 1
ATOM 783 N N . GLY A 1 97 ? 12.177 -3.857 -9.546 1.00 90.44 97 GLY A N 1
ATOM 784 C CA . GLY A 1 97 ? 11.178 -4.812 -9.065 1.00 90.44 97 GLY A CA 1
ATOM 785 C C . GLY A 1 97 ? 11.686 -5.651 -7.889 1.00 90.44 97 GLY A C 1
ATOM 786 O O . GLY A 1 97 ? 11.014 -5.742 -6.855 1.00 90.44 97 GLY A O 1
ATOM 787 N N . ARG A 1 98 ? 12.911 -6.191 -7.987 1.00 92.19 98 ARG A N 1
ATOM 788 C CA . ARG A 1 98 ? 13.572 -6.945 -6.903 1.00 92.19 98 ARG A CA 1
ATOM 789 C C . ARG A 1 98 ? 13.743 -6.089 -5.647 1.00 92.19 98 ARG A C 1
ATOM 791 O O . ARG A 1 98 ? 13.379 -6.519 -4.550 1.00 92.19 98 ARG A O 1
ATOM 798 N N . ARG A 1 99 ? 14.228 -4.852 -5.788 1.00 92.00 99 ARG A N 1
ATOM 799 C CA . ARG A 1 99 ? 14.395 -3.914 -4.660 1.00 92.00 99 ARG A CA 1
ATOM 800 C C . ARG A 1 99 ? 13.059 -3.539 -4.028 1.00 92.00 99 ARG A C 1
ATOM 802 O O . ARG A 1 99 ? 12.925 -3.577 -2.805 1.00 92.00 99 ARG A O 1
ATOM 809 N N . ARG A 1 100 ? 12.038 -3.257 -4.841 1.00 92.06 100 ARG A N 1
ATOM 810 C CA . ARG A 1 100 ? 10.679 -2.972 -4.366 1.00 92.06 100 ARG A CA 1
ATOM 811 C C . ARG A 1 100 ? 10.096 -4.152 -3.592 1.00 92.06 100 ARG A C 1
ATOM 813 O O . ARG A 1 100 ? 9.473 -3.939 -2.554 1.00 92.06 100 ARG A O 1
ATOM 820 N N . ALA A 1 101 ? 10.323 -5.387 -4.039 1.00 93.69 101 ALA A N 1
ATOM 821 C CA . ALA A 1 101 ? 9.884 -6.581 -3.321 1.00 93.69 101 ALA A CA 1
ATOM 822 C C . ALA A 1 101 ? 10.558 -6.711 -1.942 1.00 93.69 101 ALA A C 1
ATOM 824 O O . ALA A 1 101 ? 9.889 -7.025 -0.953 1.00 93.69 101 ALA A O 1
ATOM 825 N N . LEU A 1 102 ? 11.859 -6.415 -1.845 1.00 94.94 102 LEU A N 1
ATOM 826 C CA . LEU A 1 102 ? 12.591 -6.396 -0.572 1.00 94.94 102 LEU A CA 1
ATOM 827 C C . LEU A 1 102 ? 12.078 -5.298 0.367 1.00 94.94 102 LEU A C 1
ATOM 829 O O . LEU A 1 102 ? 11.842 -5.563 1.547 1.00 94.94 102 LEU A O 1
ATOM 833 N N . LEU A 1 103 ? 11.803 -4.105 -0.163 1.00 93.81 103 LEU A N 1
ATOM 834 C CA . LEU A 1 103 ? 11.174 -3.030 0.600 1.00 93.81 103 LEU A CA 1
ATOM 835 C C . LEU A 1 103 ? 9.788 -3.441 1.114 1.00 93.81 103 LEU A C 1
ATOM 837 O O . LEU A 1 103 ? 9.482 -3.256 2.288 1.00 93.81 103 LEU A O 1
ATOM 841 N N . MET A 1 104 ? 8.954 -4.051 0.270 1.00 94.75 104 MET A N 1
ATOM 842 C CA . MET A 1 104 ? 7.636 -4.541 0.685 1.00 94.75 104 MET A CA 1
ATOM 843 C C . MET A 1 104 ? 7.738 -5.635 1.751 1.00 94.75 104 MET A C 1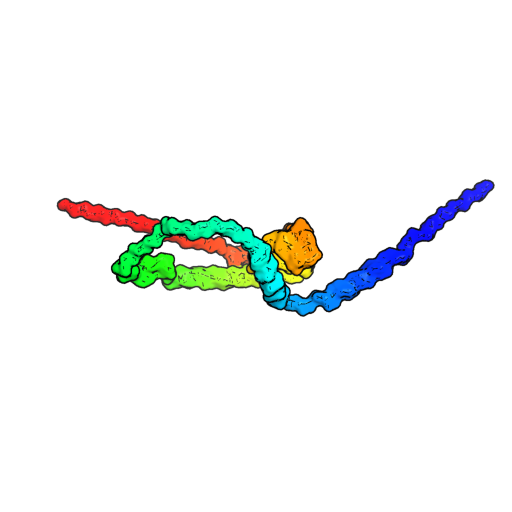
ATOM 845 O O . MET A 1 104 ? 6.926 -5.666 2.675 1.00 94.75 104 MET A O 1
ATOM 849 N N . ARG A 1 105 ? 8.751 -6.508 1.678 1.00 95.69 105 ARG A N 1
ATOM 850 C CA . ARG A 1 105 ? 9.029 -7.504 2.723 1.00 95.69 105 ARG A CA 1
ATOM 851 C C . ARG A 1 105 ? 9.381 -6.834 4.051 1.00 95.69 105 ARG A C 1
ATOM 853 O O . ARG A 1 105 ? 8.867 -7.252 5.089 1.00 95.69 105 ARG A O 1
ATOM 860 N N . TRP A 1 106 ? 10.205 -5.788 4.016 1.00 95.31 106 TRP A N 1
ATOM 861 C CA . TRP A 1 106 ? 10.527 -4.977 5.191 1.00 95.31 106 TRP A CA 1
ATOM 862 C C . TRP A 1 106 ? 9.264 -4.320 5.774 1.00 95.31 106 TRP A C 1
ATOM 864 O O . TRP A 1 106 ? 8.964 -4.511 6.952 1.00 95.31 106 TRP A O 1
ATOM 874 N N . VAL A 1 107 ? 8.447 -3.663 4.943 1.00 95.38 107 VAL A N 1
ATOM 875 C CA . VAL A 1 107 ? 7.192 -3.022 5.378 1.00 95.38 107 VAL A CA 1
ATOM 876 C C . VAL A 1 107 ? 6.254 -4.038 6.030 1.00 95.38 107 VAL A C 1
ATOM 878 O O . VAL A 1 107 ? 5.798 -3.817 7.150 1.00 95.38 107 VAL A O 1
ATOM 881 N N . ARG A 1 108 ? 6.013 -5.187 5.384 1.00 95.19 108 ARG A N 1
ATOM 882 C CA . ARG A 1 108 ? 5.150 -6.251 5.927 1.00 95.19 108 ARG A CA 1
ATOM 883 C C . ARG A 1 108 ? 5.658 -6.771 7.272 1.00 95.19 108 ARG A C 1
ATOM 885 O O . ARG A 1 108 ? 4.857 -6.986 8.178 1.00 95.19 108 ARG A O 1
ATOM 892 N N . ARG A 1 109 ? 6.976 -6.917 7.442 1.00 96.12 109 ARG A N 1
ATOM 893 C CA . ARG A 1 109 ? 7.589 -7.310 8.721 1.00 96.12 109 ARG A CA 1
ATOM 894 C C . ARG A 1 109 ? 7.328 -6.276 9.821 1.00 96.12 109 ARG A C 1
ATOM 896 O O . ARG A 1 109 ? 6.945 -6.654 10.925 1.00 96.12 109 ARG A O 1
ATOM 903 N N . HIS A 1 110 ? 7.489 -4.985 9.542 1.00 96.75 110 HIS A N 1
ATOM 904 C CA . HIS A 1 110 ? 7.219 -3.941 10.539 1.00 96.75 110 HIS A CA 1
ATOM 905 C C . HIS A 1 110 ? 5.722 -3.763 10.821 1.00 96.75 110 HIS A C 1
ATOM 907 O O . HIS A 1 110 ? 5.339 -3.556 11.972 1.00 96.75 110 HIS A O 1
ATOM 913 N N . MET A 1 111 ? 4.856 -3.951 9.822 1.00 96.62 111 MET A N 1
ATOM 914 C CA . MET A 1 111 ? 3.408 -4.061 10.031 1.00 96.62 111 MET A CA 1
ATOM 915 C C . MET A 1 111 ? 3.053 -5.262 10.917 1.00 96.62 111 MET A C 1
ATOM 917 O O . MET A 1 111 ? 2.133 -5.175 11.731 1.00 96.62 111 MET A O 1
ATOM 921 N N . ALA A 1 112 ? 3.782 -6.374 10.789 1.00 95.94 112 ALA A N 1
ATOM 922 C CA . ALA A 1 112 ? 3.587 -7.548 11.629 1.00 95.94 112 ALA A CA 1
ATOM 923 C C . ALA A 1 112 ? 3.918 -7.274 13.105 1.00 95.94 112 ALA A C 1
ATOM 925 O O . ALA A 1 112 ? 3.165 -7.679 13.986 1.00 95.94 112 ALA A O 1
ATOM 926 N N . ARG A 1 113 ? 5.018 -6.554 13.354 1.00 95.94 113 ARG A N 1
ATOM 927 C CA . ARG A 1 113 ? 5.570 -6.309 14.695 1.00 95.94 113 ARG A CA 1
ATOM 928 C C . ARG A 1 113 ? 4.913 -5.157 15.452 1.00 95.94 113 ARG A C 1
ATOM 930 O O . ARG A 1 113 ? 4.762 -5.243 16.663 1.00 95.94 113 ARG A O 1
ATOM 937 N N . HIS A 1 114 ? 4.563 -4.067 14.768 1.00 96.44 114 HIS A N 1
ATOM 938 C CA . HIS A 1 114 ? 4.186 -2.816 15.442 1.00 96.44 114 HIS A CA 1
ATOM 939 C C . HIS A 1 114 ? 2.697 -2.476 15.352 1.00 96.44 114 HIS A C 1
ATOM 941 O O . HIS A 1 114 ? 2.200 -1.673 16.146 1.00 96.44 114 HIS A O 1
ATOM 947 N N . LEU A 1 115 ? 1.979 -3.029 14.373 1.00 96.75 115 LEU A N 1
ATOM 948 C CA . LEU A 1 115 ? 0.584 -2.674 14.127 1.00 96.75 115 LEU A CA 1
ATOM 949 C C . LEU A 1 115 ? -0.358 -3.729 14.681 1.00 96.75 115 LEU A C 1
ATOM 951 O O . LEU A 1 115 ? -0.136 -4.934 14.555 1.00 96.75 115 LEU A O 1
ATOM 955 N N . THR A 1 116 ? -1.474 -3.244 15.217 1.00 96.50 116 THR A N 1
ATOM 956 C CA . THR A 1 116 ? -2.624 -4.092 15.528 1.00 96.50 116 THR A CA 1
ATOM 957 C C . THR A 1 116 ? -3.208 -4.679 14.241 1.00 96.50 116 THR A C 1
ATOM 959 O O . THR A 1 116 ? -3.076 -4.094 13.161 1.00 96.50 116 THR A O 1
ATOM 962 N N . GLN A 1 117 ? -3.918 -5.804 14.351 1.00 95.06 117 GLN A N 1
ATOM 963 C CA . GLN A 1 117 ? -4.587 -6.442 13.210 1.00 95.06 117 GLN A CA 1
ATOM 964 C C . GLN A 1 117 ? -5.501 -5.462 12.458 1.00 95.06 117 GLN A C 1
ATOM 966 O O . GLN A 1 117 ? -5.502 -5.423 11.229 1.00 95.06 117 GLN A O 1
ATOM 971 N N . ARG A 1 118 ? -6.218 -4.605 13.196 1.00 94.38 118 ARG A N 1
ATOM 972 C CA . ARG A 1 118 ? -7.091 -3.579 12.619 1.00 94.38 118 ARG A CA 1
ATOM 973 C C . ARG A 1 118 ? -6.318 -2.528 11.823 1.00 94.38 118 ARG A C 1
ATOM 975 O O . ARG A 1 118 ? -6.712 -2.212 10.704 1.00 94.38 118 ARG A O 1
ATOM 982 N N . GLU A 1 119 ? -5.252 -1.967 12.392 1.00 96.50 119 GLU A N 1
ATOM 983 C CA . GLU A 1 119 ? -4.427 -0.960 11.705 1.00 96.50 119 GLU A CA 1
ATOM 984 C C . GLU A 1 119 ? -3.804 -1.547 10.436 1.00 96.50 119 GLU A C 1
ATOM 986 O O . GLU A 1 119 ? -3.872 -0.926 9.377 1.00 96.50 119 GLU A O 1
ATOM 991 N N . ARG A 1 120 ? -3.270 -2.771 10.534 1.00 97.19 120 ARG A N 1
ATOM 992 C CA . ARG A 1 120 ? -2.695 -3.510 9.408 1.00 97.19 120 ARG A CA 1
ATOM 993 C C . ARG A 1 120 ? -3.708 -3.675 8.278 1.00 97.19 120 ARG A C 1
ATOM 995 O O . ARG A 1 120 ? -3.437 -3.259 7.156 1.00 97.19 120 ARG A O 1
ATOM 1002 N N . ARG A 1 121 ? -4.896 -4.194 8.602 1.00 95.69 121 ARG A N 1
ATOM 1003 C CA . ARG A 1 121 ? -5.965 -4.432 7.630 1.00 95.69 121 ARG A CA 1
ATOM 1004 C C . ARG A 1 121 ? -6.418 -3.146 6.940 1.00 95.69 121 ARG A C 1
ATOM 1006 O O . ARG A 1 121 ? -6.598 -3.143 5.728 1.00 95.69 121 ARG A O 1
ATOM 1013 N N . CYS A 1 122 ? -6.577 -2.049 7.684 1.00 96.94 122 CYS A N 1
ATOM 1014 C CA . CYS A 1 122 ? -6.980 -0.770 7.092 1.00 96.94 122 CYS A CA 1
ATOM 1015 C C . CYS A 1 122 ? -5.917 -0.224 6.123 1.00 96.94 122 CYS A C 1
ATOM 1017 O O . CYS A 1 122 ? -6.267 0.291 5.066 1.00 96.94 122 CYS A O 1
ATOM 1019 N N . ILE A 1 123 ? -4.628 -0.353 6.461 1.00 97.00 123 ILE A N 1
ATOM 1020 C CA . ILE A 1 123 ? -3.521 0.082 5.594 1.00 97.00 123 ILE A CA 1
ATOM 1021 C C . ILE A 1 123 ? -3.445 -0.763 4.323 1.00 97.00 123 ILE A C 1
ATOM 1023 O O . ILE A 1 123 ? -3.262 -0.206 3.244 1.00 97.00 123 ILE A O 1
ATOM 1027 N N . GLU A 1 124 ? -3.603 -2.082 4.431 1.00 96.25 124 GLU A N 1
ATOM 1028 C CA . GLU A 1 124 ? -3.606 -2.980 3.271 1.00 96.25 124 GLU A CA 1
ATOM 1029 C C . GLU A 1 124 ? -4.752 -2.644 2.314 1.00 96.25 124 GLU A C 1
ATOM 1031 O O . GLU A 1 124 ? -4.524 -2.472 1.118 1.00 96.25 124 GLU A O 1
ATOM 1036 N N . LEU A 1 125 ? -5.970 -2.479 2.841 1.00 95.31 125 LEU A N 1
ATOM 1037 C CA . LEU A 1 125 ? -7.143 -2.101 2.050 1.00 95.31 125 LEU A CA 1
ATOM 1038 C C . LEU A 1 125 ? -6.967 -0.752 1.344 1.00 95.31 125 LEU A C 1
ATOM 1040 O O . LEU A 1 125 ? -7.315 -0.630 0.173 1.00 95.31 125 LEU A O 1
ATOM 1044 N N . TYR A 1 126 ? -6.387 0.235 2.023 1.00 97.38 126 TYR A N 1
ATOM 1045 C CA . TYR A 1 126 ? -6.191 1.559 1.441 1.00 97.38 126 TYR A CA 1
ATOM 1046 C C . TYR A 1 126 ? -5.055 1.590 0.404 1.00 97.38 126 TYR A C 1
ATOM 1048 O O . TYR A 1 126 ? -5.274 1.952 -0.746 1.00 97.38 126 TYR A O 1
ATOM 1056 N N . TYR A 1 127 ? -3.837 1.183 0.779 1.00 95.12 127 TYR A N 1
ATOM 1057 C CA . TYR A 1 127 ? -2.650 1.366 -0.070 1.00 95.12 127 TYR A CA 1
ATOM 1058 C C . TYR A 1 127 ? -2.379 0.218 -1.043 1.00 95.12 127 TYR A C 1
ATOM 1060 O O . TYR A 1 127 ? -1.780 0.457 -2.089 1.00 95.12 127 TYR A O 1
ATOM 1068 N N . LEU A 1 128 ? -2.755 -1.022 -0.709 1.00 91.56 128 LEU A N 1
ATOM 1069 C CA . LEU A 1 128 ? -2.491 -2.178 -1.580 1.00 91.56 128 LEU A CA 1
ATOM 1070 C C . LEU A 1 128 ? -3.688 -2.519 -2.466 1.00 91.56 128 LEU A C 1
ATOM 1072 O O . LEU A 1 128 ? -3.495 -3.012 -3.573 1.00 91.56 128 LEU A O 1
ATOM 1076 N N . PHE A 1 129 ? -4.906 -2.258 -1.989 1.00 92.56 129 PHE A N 1
ATOM 1077 C CA . PHE A 1 129 ? -6.134 -2.514 -2.744 1.00 92.56 129 PHE A CA 1
ATOM 1078 C C . PHE A 1 129 ? -6.801 -1.251 -3.300 1.00 92.56 129 PHE A C 1
ATOM 1080 O O . PHE A 1 129 ? -7.770 -1.378 -4.040 1.00 92.56 129 PHE A O 1
ATOM 1087 N N . GLY A 1 130 ? -6.288 -0.056 -2.989 1.00 94.62 130 GLY A N 1
ATOM 1088 C CA . GLY A 1 130 ? -6.770 1.199 -3.573 1.00 94.62 130 GLY A CA 1
ATOM 1089 C C . GLY A 1 130 ? -8.160 1.630 -3.100 1.00 94.62 130 GLY A C 1
ATOM 1090 O O . GLY A 1 130 ? -8.809 2.420 -3.780 1.00 94.62 130 GLY A O 1
ATOM 1091 N N . LEU A 1 131 ? -8.642 1.118 -1.962 1.00 94.88 131 LEU A N 1
ATOM 1092 C CA . LEU A 1 131 ? -9.952 1.495 -1.432 1.00 94.88 131 LEU A CA 1
ATOM 1093 C C . LEU A 1 131 ? -9.913 2.870 -0.763 1.00 94.88 131 LEU A C 1
ATOM 1095 O O . LEU A 1 131 ? -8.963 3.211 -0.060 1.00 94.88 131 LEU A O 1
ATOM 1099 N N . ASN A 1 132 ? -10.998 3.632 -0.889 1.00 95.31 132 ASN A N 1
ATOM 1100 C CA . ASN A 1 132 ? -11.154 4.891 -0.162 1.00 95.31 132 ASN A CA 1
ATOM 1101 C C . ASN A 1 132 ? -11.542 4.663 1.317 1.00 95.31 132 ASN A C 1
ATOM 1103 O O . ASN A 1 132 ? -11.980 3.584 1.714 1.00 95.31 132 ASN A O 1
A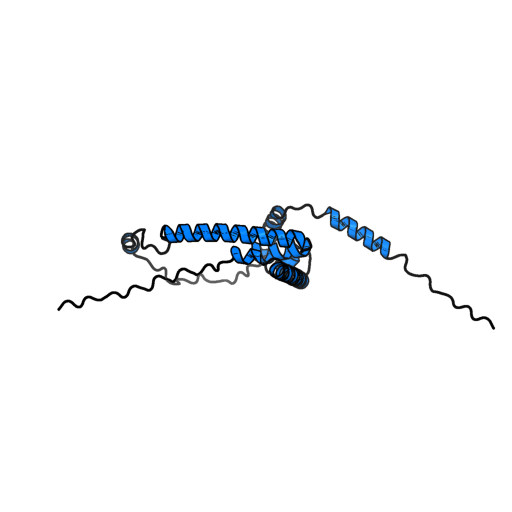TOM 1107 N N . HIS A 1 133 ? -11.433 5.692 2.164 1.00 94.75 133 HIS A N 1
ATOM 1108 C CA . HIS A 1 133 ? -11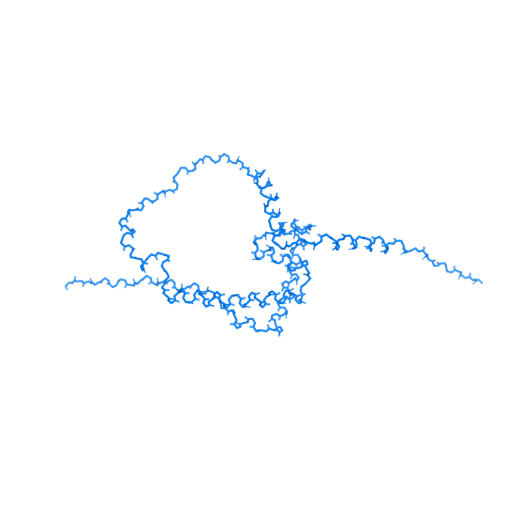.710 5.577 3.606 1.00 94.75 133 HIS A CA 1
ATOM 1109 C C . HIS A 1 133 ? -13.116 5.057 3.940 1.00 94.75 133 HIS A C 1
ATOM 1111 O O . HIS A 1 133 ? -13.275 4.312 4.909 1.00 94.75 133 HIS A O 1
ATOM 1117 N N . ARG A 1 134 ? -14.134 5.427 3.149 1.00 94.44 134 ARG A N 1
ATOM 1118 C CA . ARG A 1 134 ? -15.517 4.961 3.330 1.00 94.44 134 ARG A CA 1
ATOM 1119 C C . ARG A 1 134 ? -15.618 3.463 3.039 1.00 94.44 134 ARG A C 1
ATOM 1121 O O . ARG A 1 134 ? -16.174 2.734 3.855 1.00 94.44 134 ARG A O 1
ATOM 1128 N N . GLN A 1 135 ? -15.017 3.005 1.943 1.00 94.06 135 GLN A N 1
ATOM 1129 C CA . GLN A 1 135 ? -14.956 1.594 1.554 1.00 94.06 135 GLN A CA 1
ATOM 1130 C C . GLN A 1 135 ? -14.160 0.754 2.561 1.00 94.06 135 GLN A C 1
ATOM 1132 O O . GLN A 1 135 ? -14.609 -0.321 2.948 1.00 94.06 135 GLN A O 1
ATOM 1137 N N . VAL A 1 136 ? -13.024 1.259 3.056 1.00 96.31 136 VAL A N 1
ATOM 1138 C CA . VAL A 1 136 ? -12.249 0.604 4.127 1.00 96.31 136 VAL A CA 1
ATOM 1139 C C . VAL A 1 136 ? -13.078 0.496 5.408 1.00 96.31 136 VAL A C 1
ATOM 1141 O O . VAL A 1 136 ? -13.066 -0.541 6.073 1.00 96.31 136 VAL A O 1
ATOM 1144 N N . GLY A 1 137 ? -13.812 1.555 5.756 1.00 94.50 137 GLY A N 1
ATOM 1145 C CA . GLY A 1 137 ? -14.762 1.547 6.862 1.00 94.50 137 GLY A CA 1
ATOM 1146 C C . GLY A 1 137 ? -15.795 0.432 6.704 1.00 94.50 137 GLY A C 1
ATOM 1147 O O . GLY A 1 137 ? -15.869 -0.452 7.556 1.00 94.50 137 GLY A O 1
ATOM 1148 N N . ALA A 1 138 ? -16.506 0.410 5.576 1.00 94.12 138 ALA A N 1
ATOM 1149 C CA . ALA A 1 138 ? -17.505 -0.612 5.271 1.00 94.12 138 ALA A CA 1
ATOM 1150 C C . ALA A 1 138 ? -16.919 -2.035 5.334 1.00 94.12 138 ALA A C 1
ATOM 1152 O O . ALA A 1 138 ? -17.456 -2.896 6.026 1.00 94.12 138 ALA A O 1
ATOM 1153 N N . ALA A 1 139 ? -15.755 -2.259 4.717 1.00 91.75 139 ALA A N 1
ATOM 1154 C CA . ALA A 1 139 ? -15.065 -3.550 4.704 1.00 91.75 139 ALA A CA 1
ATOM 1155 C C . ALA A 1 139 ? -14.573 -4.014 6.090 1.00 91.75 139 ALA A C 1
ATOM 1157 O O . ALA A 1 139 ? -14.302 -5.196 6.285 1.00 91.75 139 ALA A O 1
ATOM 1158 N N . THR A 1 140 ? -14.429 -3.098 7.051 1.00 92.38 140 THR A N 1
ATOM 1159 C CA . THR A 1 140 ? -14.013 -3.400 8.433 1.00 92.38 140 THR A CA 1
ATOM 1160 C C . THR A 1 140 ? -15.150 -3.273 9.449 1.00 92.38 140 THR A C 1
ATOM 1162 O O . THR A 1 140 ? -14.903 -3.390 10.650 1.00 92.38 140 THR A O 1
ATOM 1165 N N . GLY A 1 141 ? -16.383 -3.017 8.993 1.00 92.38 141 GLY A N 1
ATOM 1166 C CA . GLY A 1 141 ? -17.554 -2.808 9.848 1.00 92.38 141 GLY A CA 1
ATOM 1167 C C . GLY A 1 141 ? -17.483 -1.535 10.699 1.00 92.38 141 GLY A C 1
ATOM 1168 O O . GLY A 1 141 ? -17.989 -1.507 11.819 1.00 92.38 141 GLY A O 1
ATOM 1169 N N . THR A 1 142 ? -16.778 -0.495 10.235 1.00 93.06 142 THR A N 1
ATOM 1170 C CA . THR A 1 142 ? -16.530 0.737 11.000 1.00 93.06 142 THR A CA 1
ATOM 1171 C C . THR A 1 142 ? -16.778 2.001 10.177 1.00 93.06 142 THR A C 1
ATOM 1173 O O . THR A 1 142 ? -16.808 1.969 8.954 1.00 93.06 142 THR A O 1
ATOM 1176 N N . ALA A 1 143 ? -16.950 3.152 10.832 1.00 95.88 143 ALA A N 1
ATOM 1177 C CA . ALA A 1 143 ? -17.089 4.420 10.115 1.00 95.88 143 ALA A CA 1
ATOM 1178 C C . ALA A 1 143 ? -15.798 4.782 9.353 1.00 95.88 143 ALA A C 1
ATOM 1180 O O . ALA A 1 143 ? -14.691 4.537 9.844 1.00 95.88 143 ALA A O 1
ATOM 1181 N N . GLY A 1 144 ? -15.919 5.450 8.201 1.00 94.44 144 GLY A N 1
ATOM 1182 C CA . GLY A 1 144 ? -14.760 5.860 7.394 1.00 94.44 144 GLY A CA 1
ATOM 1183 C C . GLY A 1 144 ? -13.764 6.752 8.150 1.00 94.44 144 GLY A C 1
ATOM 1184 O O . GLY A 1 144 ? -12.552 6.585 8.024 1.00 94.44 144 GLY A O 1
ATOM 1185 N N . SER A 1 145 ? -14.251 7.618 9.043 1.00 97.31 145 SER A N 1
ATOM 1186 C CA . SER A 1 145 ? -13.412 8.423 9.945 1.00 97.31 145 SER A CA 1
ATOM 1187 C C . SER A 1 145 ? -12.596 7.566 10.923 1.00 97.31 145 SER A C 1
ATOM 1189 O O . SER A 1 145 ? -11.449 7.884 11.244 1.00 97.31 145 SER A O 1
ATOM 1191 N N . SER A 1 146 ? -13.147 6.435 11.370 1.00 95.94 146 SER A N 1
ATOM 1192 C CA . SER A 1 146 ? -12.440 5.476 12.223 1.00 95.94 146 SER A CA 1
ATOM 1193 C C . SER A 1 146 ? -11.378 4.701 11.447 1.00 95.94 146 SER A C 1
ATOM 1195 O O . SER A 1 146 ? -10.297 4.451 11.987 1.00 95.94 146 SER A O 1
ATOM 1197 N N . ALA A 1 147 ? -11.654 4.346 10.188 1.00 96.69 147 ALA A N 1
ATOM 1198 C CA . ALA A 1 147 ? -10.668 3.755 9.288 1.00 96.69 147 ALA A CA 1
ATOM 1199 C C . ALA A 1 147 ? -9.500 4.721 9.035 1.00 96.69 147 ALA A C 1
ATOM 1201 O O . ALA A 1 147 ? -8.348 4.343 9.245 1.00 96.69 147 ALA A O 1
ATOM 1202 N N . TYR A 1 148 ? -9.788 5.989 8.720 1.00 97.38 148 TYR A N 1
ATOM 1203 C CA . TYR A 1 148 ? -8.775 7.043 8.589 1.00 97.38 148 TYR A CA 1
ATOM 1204 C C . TYR A 1 148 ? -7.888 7.151 9.838 1.00 97.38 148 TYR A C 1
ATOM 1206 O O . TYR A 1 148 ? -6.663 7.071 9.752 1.00 97.38 148 TYR A O 1
ATOM 1214 N N . ARG A 1 149 ? -8.490 7.241 11.033 1.00 98.06 149 ARG A N 1
ATOM 1215 C CA . ARG A 1 149 ? -7.738 7.306 12.301 1.00 98.06 149 ARG A CA 1
ATOM 1216 C C . ARG A 1 149 ? -6.888 6.055 12.549 1.00 98.06 149 ARG A C 1
ATOM 1218 O O . ARG A 1 149 ? -5.812 6.155 13.139 1.00 98.06 149 ARG A O 1
ATOM 1225 N N . ALA A 1 150 ? -7.350 4.872 12.142 1.00 97.12 150 ALA A N 1
ATOM 1226 C CA . ALA A 1 150 ? -6.566 3.640 12.236 1.00 97.12 150 ALA A CA 1
ATOM 1227 C C . ALA A 1 150 ? -5.358 3.664 11.285 1.00 97.12 150 ALA A C 1
ATOM 1229 O O . ALA A 1 150 ? -4.247 3.362 11.718 1.00 97.12 150 ALA A O 1
ATOM 1230 N N . ILE A 1 151 ? -5.553 4.101 10.038 1.00 97.38 151 ILE A N 1
ATOM 1231 C CA . ILE A 1 151 ? -4.484 4.260 9.043 1.00 97.38 151 ILE A CA 1
ATOM 1232 C C . ILE A 1 151 ? -3.444 5.266 9.542 1.00 97.38 151 ILE A C 1
ATOM 1234 O O . ILE A 1 151 ? -2.264 4.934 9.628 1.00 97.38 151 ILE A O 1
ATOM 1238 N N . ALA A 1 152 ? -3.870 6.457 9.970 1.00 97.81 152 ALA A N 1
ATOM 1239 C CA . ALA A 1 152 ? -2.973 7.498 10.467 1.00 97.81 152 ALA A CA 1
ATOM 1240 C C . ALA A 1 152 ? -2.135 7.032 11.673 1.00 97.81 152 ALA A C 1
ATOM 1242 O O . ALA A 1 152 ? -0.937 7.307 11.751 1.00 97.81 152 ALA A O 1
ATOM 1243 N N . ARG A 1 153 ? -2.732 6.285 12.615 1.00 97.81 153 ARG A N 1
ATOM 1244 C CA . ARG A 1 153 ? -1.995 5.685 13.743 1.00 97.81 153 ARG A CA 1
ATOM 1245 C C . ARG A 1 153 ? -0.982 4.642 13.286 1.00 97.81 153 ARG A C 1
ATOM 1247 O O . ARG A 1 153 ? 0.161 4.690 13.734 1.00 97.81 153 ARG A O 1
ATOM 1254 N N . GLY A 1 154 ? -1.378 3.740 12.392 1.00 97.12 154 GLY A N 1
ATOM 1255 C CA . GLY A 1 154 ? -0.473 2.733 11.847 1.00 97.12 154 GLY A CA 1
ATOM 1256 C C . GLY A 1 154 ? 0.706 3.364 11.101 1.00 97.12 154 GLY A C 1
ATOM 1257 O O . GLY A 1 154 ? 1.847 2.990 11.347 1.00 97.12 154 GLY A O 1
ATOM 1258 N N . LEU A 1 155 ? 0.463 4.394 10.285 1.00 97.31 155 LEU A N 1
ATOM 1259 C CA . LEU A 1 155 ? 1.522 5.127 9.585 1.00 97.31 155 LEU A CA 1
ATOM 1260 C C . LEU A 1 155 ? 2.493 5.817 10.544 1.00 97.31 155 LEU A C 1
ATOM 1262 O O . LEU A 1 155 ? 3.699 5.743 10.327 1.00 97.31 155 LEU A O 1
ATOM 1266 N N . ARG A 1 156 ? 2.008 6.439 11.628 1.00 98.00 156 ARG A N 1
ATOM 1267 C CA . ARG A 1 156 ? 2.897 7.011 12.655 1.00 98.00 156 ARG A CA 1
ATOM 1268 C C . ARG A 1 156 ? 3.810 5.949 13.270 1.00 98.00 156 ARG A C 1
ATOM 1270 O O . ARG A 1 156 ? 5.009 6.173 13.371 1.00 98.00 156 ARG A O 1
ATOM 1277 N N . LYS A 1 157 ? 3.272 4.775 13.613 1.00 97.56 157 LYS A N 1
ATOM 1278 C CA . LYS A 1 157 ? 4.067 3.654 14.148 1.00 97.56 157 LYS A CA 1
ATOM 1279 C C . LYS A 1 157 ? 5.109 3.153 13.149 1.00 97.56 157 LYS A C 1
ATOM 1281 O O . LYS A 1 157 ? 6.240 2.888 13.538 1.00 97.56 157 LYS A O 1
ATOM 1286 N N . LEU A 1 158 ? 4.743 3.043 11.871 1.00 96.50 158 LEU A N 1
ATOM 1287 C CA . LEU A 1 158 ? 5.674 2.630 10.818 1.00 96.50 158 LEU A CA 1
ATOM 1288 C C . LEU A 1 158 ? 6.777 3.664 10.583 1.00 96.50 158 LEU A C 1
ATOM 1290 O O . LEU A 1 158 ? 7.918 3.269 10.383 1.00 96.50 158 LEU A O 1
ATOM 1294 N N . ARG A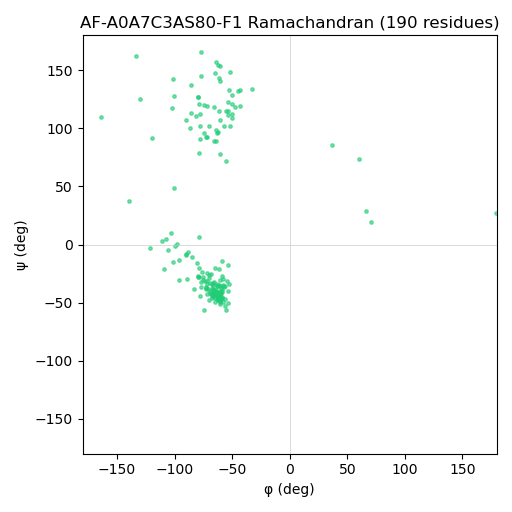 1 159 ? 6.468 4.965 10.646 1.00 96.06 159 ARG A N 1
ATOM 1295 C CA . ARG A 1 159 ? 7.474 6.036 10.540 1.00 96.06 159 ARG A CA 1
ATOM 1296 C C . ARG A 1 159 ? 8.475 5.982 11.691 1.00 96.06 159 ARG A C 1
ATOM 1298 O O . ARG A 1 159 ? 9.669 5.936 11.434 1.00 96.06 159 ARG A O 1
ATOM 1305 N N . LEU A 1 160 ? 7.996 5.837 12.928 1.00 96.38 160 LEU A N 1
ATOM 1306 C CA . LEU A 1 160 ? 8.870 5.636 14.090 1.00 96.38 160 LEU A CA 1
ATOM 1307 C C . LEU A 1 160 ? 9.730 4.368 13.956 1.00 96.38 160 LEU A C 1
ATOM 1309 O O . LEU A 1 160 ? 10.892 4.351 14.351 1.00 96.38 160 LEU A O 1
ATOM 1313 N N . ALA A 1 161 ? 9.182 3.290 13.390 1.00 94.69 161 ALA A N 1
ATOM 1314 C CA . ALA A 1 161 ? 9.958 2.084 13.115 1.00 94.69 161 ALA A CA 1
ATOM 1315 C C . ALA A 1 161 ? 11.016 2.307 12.018 1.00 94.69 161 ALA A C 1
ATOM 1317 O O . ALA A 1 161 ? 12.118 1.787 12.133 1.00 94.69 161 ALA A O 1
ATOM 1318 N N . ALA A 1 162 ? 10.700 3.103 10.994 1.00 94.69 162 ALA A N 1
ATOM 1319 C CA . ALA A 1 162 ? 11.609 3.467 9.907 1.00 94.69 162 ALA A CA 1
ATOM 1320 C C . ALA A 1 162 ? 12.744 4.407 10.348 1.00 94.69 162 ALA A C 1
ATOM 1322 O O . ALA A 1 162 ? 13.803 4.419 9.722 1.00 94.69 162 ALA A O 1
ATOM 1323 N N . GLU A 1 163 ? 12.522 5.199 11.399 1.00 95.06 163 GLU A N 1
ATOM 1324 C CA . GLU A 1 163 ? 13.558 6.000 12.060 1.00 95.06 163 GLU A CA 1
ATOM 1325 C C . GLU A 1 163 ? 14.517 5.113 12.863 1.00 95.06 163 GLU A C 1
ATOM 1327 O O . GLU A 1 163 ? 15.728 5.291 12.783 1.00 95.06 163 GLU A O 1
ATOM 1332 N N . LYS A 1 164 ? 13.984 4.122 13.592 1.00 94.81 164 LYS A N 1
ATOM 1333 C CA . LYS A 1 164 ? 14.784 3.186 14.402 1.00 94.81 164 LYS A CA 1
ATOM 1334 C C . LYS A 1 164 ? 15.557 2.166 13.570 1.00 94.81 164 LYS A C 1
ATOM 1336 O O . LYS A 1 164 ? 16.662 1.790 13.940 1.00 94.81 164 LYS A O 1
ATOM 1341 N N . ASP A 1 165 ? 14.970 1.696 12.474 1.00 93.56 165 ASP A N 1
ATOM 1342 C CA . ASP A 1 165 ? 15.601 0.778 11.529 1.00 93.56 165 ASP A CA 1
ATOM 1343 C C . ASP A 1 165 ? 15.666 1.433 10.140 1.00 93.56 165 ASP A C 1
ATOM 1345 O O . ASP A 1 165 ? 14.735 1.286 9.343 1.00 93.56 165 ASP A O 1
ATOM 1349 N N . PRO A 1 166 ? 16.761 2.142 9.811 1.00 91.56 166 PRO A N 1
ATOM 1350 C CA . PRO A 1 166 ? 16.919 2.813 8.526 1.00 91.56 166 PRO A CA 1
ATOM 1351 C C . PRO A 1 166 ? 17.314 1.866 7.378 1.00 91.56 166 PRO A C 1
ATOM 1353 O O . PRO A 1 166 ? 17.574 2.342 6.269 1.00 91.56 166 PRO A O 1
ATOM 1356 N N . THR A 1 167 ? 17.348 0.539 7.580 1.00 92.56 167 THR A N 1
ATOM 1357 C CA . THR A 1 167 ? 17.763 -0.422 6.535 1.00 92.56 167 THR A CA 1
ATOM 1358 C C . THR A 1 167 ? 16.862 -0.405 5.300 1.00 92.56 167 THR A C 1
ATOM 1360 O O . THR A 1 167 ? 17.304 -0.767 4.206 1.00 92.56 167 THR A O 1
ATOM 1363 N N . TRP A 1 168 ? 15.623 0.087 5.425 1.00 90.50 168 TRP A N 1
ATOM 1364 C CA . TRP A 1 168 ? 14.706 0.285 4.299 1.00 90.50 168 TRP A CA 1
ATOM 1365 C C . TRP A 1 168 ? 15.282 1.208 3.214 1.00 90.50 168 TRP A C 1
ATOM 1367 O O . TRP A 1 168 ? 14.975 1.025 2.033 1.00 90.50 168 TRP A O 1
ATOM 1377 N N . ARG A 1 169 ? 16.154 2.160 3.589 1.00 90.69 169 ARG A N 1
ATOM 1378 C CA . ARG A 1 169 ? 16.772 3.126 2.665 1.00 90.69 169 ARG A CA 1
ATOM 1379 C C . ARG A 1 169 ? 17.602 2.445 1.583 1.00 90.69 169 ARG A C 1
ATOM 1381 O O . ARG A 1 169 ? 17.639 2.934 0.461 1.00 90.69 169 ARG A O 1
ATOM 1388 N N . ARG A 1 170 ? 18.198 1.285 1.884 1.00 89.69 170 ARG A N 1
ATOM 1389 C CA . ARG A 1 170 ? 18.971 0.484 0.918 1.00 89.69 170 ARG A CA 1
ATOM 1390 C C . ARG A 1 170 ? 18.138 0.073 -0.297 1.00 89.69 170 ARG A C 1
ATOM 1392 O O . ARG A 1 170 ? 18.651 -0.011 -1.409 1.00 89.69 170 ARG A O 1
ATOM 1399 N N . TRP A 1 171 ? 16.858 -0.207 -0.074 1.00 87.81 171 TRP A N 1
ATOM 1400 C CA . TRP A 1 171 ? 15.944 -0.729 -1.091 1.00 87.81 171 TRP A CA 1
ATOM 1401 C C . TRP A 1 171 ? 15.119 0.370 -1.755 1.00 87.81 171 TRP A C 1
ATOM 1403 O O . TRP A 1 171 ? 14.493 0.140 -2.789 1.00 87.81 171 TRP A O 1
ATOM 1413 N N . TRP A 1 172 ? 15.111 1.569 -1.173 1.00 86.00 172 TRP A N 1
ATOM 1414 C CA . TRP A 1 172 ? 14.415 2.709 -1.735 1.00 86.00 172 TRP A CA 1
ATOM 1415 C C . TRP A 1 172 ? 15.217 3.312 -2.887 1.00 86.00 172 TRP A C 1
ATOM 1417 O O . TRP A 1 172 ? 16.263 3.930 -2.698 1.00 86.00 172 TRP A O 1
ATOM 1427 N N . ARG A 1 173 ? 14.681 3.180 -4.100 1.00 79.31 173 ARG A N 1
ATOM 1428 C CA . ARG A 1 173 ? 15.013 4.055 -5.221 1.00 79.31 173 ARG A CA 1
ATOM 1429 C C . ARG A 1 173 ? 13.714 4.549 -5.844 1.00 79.31 173 ARG A C 1
ATOM 1431 O O . ARG A 1 173 ? 12.887 3.710 -6.220 1.00 79.31 173 ARG A O 1
ATOM 1438 N N . PRO A 1 174 ? 13.520 5.874 -5.979 1.00 72.19 174 PRO A N 1
ATOM 1439 C CA . PRO A 1 174 ? 12.454 6.382 -6.824 1.00 72.19 174 PRO A CA 1
ATOM 1440 C C . PRO A 1 174 ? 12.617 5.733 -8.197 1.00 72.19 174 PRO A C 1
ATOM 1442 O O . PRO A 1 174 ? 13.736 5.700 -8.721 1.00 72.19 174 PRO A O 1
ATOM 1445 N N . ARG A 1 175 ? 11.530 5.208 -8.775 1.00 65.19 175 ARG A N 1
ATOM 1446 C CA . ARG A 1 175 ? 11.513 4.947 -10.215 1.00 65.19 175 ARG A CA 1
ATOM 1447 C C . ARG A 1 175 ? 11.603 6.335 -10.835 1.00 65.19 175 ARG A C 1
ATOM 1449 O O . ARG A 1 175 ? 10.584 6.999 -10.980 1.00 65.19 175 ARG A O 1
ATOM 1456 N N . ARG A 1 176 ? 12.822 6.835 -11.069 1.00 57.72 176 ARG A N 1
ATOM 1457 C CA . ARG A 1 176 ? 12.993 7.930 -12.016 1.00 57.72 176 ARG A CA 1
ATOM 1458 C C . ARG A 1 176 ? 12.353 7.379 -13.278 1.00 57.72 176 ARG A C 1
ATOM 1460 O O . ARG A 1 176 ? 12.791 6.339 -13.763 1.00 57.72 176 ARG A O 1
ATOM 1467 N N . THR A 1 177 ? 11.260 7.992 -13.723 1.00 52.78 177 THR A N 1
ATOM 1468 C CA . THR A 1 177 ? 10.911 7.941 -15.139 1.00 52.78 177 THR A CA 1
ATOM 1469 C C . THR A 1 177 ? 12.231 8.163 -15.852 1.00 52.78 177 THR A C 1
ATOM 1471 O O . THR A 1 177 ? 12.911 9.149 -15.539 1.00 52.78 177 THR A O 1
ATOM 1474 N N . ALA A 1 178 ? 12.667 7.185 -16.652 1.00 47.12 178 ALA A N 1
ATOM 1475 C CA . ALA A 1 178 ? 13.838 7.366 -17.490 1.00 47.12 178 ALA A CA 1
ATOM 1476 C C . ALA A 1 178 ? 13.717 8.768 -18.103 1.00 47.12 178 ALA A C 1
ATOM 1478 O O . ALA A 1 178 ? 12.589 9.150 -18.451 1.00 47.12 178 ALA A O 1
ATOM 1479 N N . PRO A 1 179 ? 14.782 9.593 -18.096 1.00 47.56 179 PRO A N 1
ATOM 1480 C CA . PRO A 1 179 ? 14.718 10.862 -18.800 1.00 47.56 179 PRO A CA 1
ATOM 1481 C C . PRO A 1 179 ? 14.158 10.531 -20.177 1.00 47.56 179 PRO A C 1
ATOM 1483 O O . PRO A 1 179 ? 14.718 9.669 -20.856 1.00 47.56 179 PRO A O 1
ATOM 1486 N N . LEU A 1 180 ? 12.989 11.101 -20.505 1.00 50.34 180 LEU A N 1
ATOM 1487 C CA . LEU A 1 180 ? 12.393 10.927 -21.825 1.00 50.34 180 LEU A CA 1
ATOM 1488 C C . LEU A 1 180 ? 13.535 11.133 -22.817 1.00 50.34 180 LEU A C 1
ATOM 1490 O O . LEU A 1 180 ? 14.295 12.087 -22.601 1.00 50.34 180 LEU A O 1
ATOM 1494 N N . PRO A 1 181 ? 13.722 10.251 -23.814 1.00 48.16 181 PRO A N 1
ATOM 1495 C CA . PRO A 1 181 ? 14.748 10.479 -24.812 1.00 48.16 181 PRO A CA 1
ATOM 1496 C C . PRO A 1 181 ? 14.534 11.904 -25.309 1.00 48.16 181 PRO A C 1
ATOM 1498 O O . PRO A 1 181 ? 13.473 12.216 -25.854 1.00 48.16 181 PRO A O 1
ATOM 1501 N N . SER A 1 182 ? 15.482 12.799 -24.999 1.00 47.53 182 SER A N 1
ATOM 1502 C CA . SER A 1 182 ? 15.443 14.164 -25.508 1.00 47.53 182 SER A CA 1
ATOM 1503 C C . SER A 1 182 ? 15.235 14.005 -27.003 1.00 47.53 182 SER A C 1
ATOM 1505 O O . SER A 1 182 ? 16.050 13.296 -27.603 1.00 47.53 182 SER A O 1
ATOM 1507 N N . PRO A 1 183 ? 14.160 14.559 -27.598 1.00 51.69 183 PRO A N 1
ATOM 1508 C CA . PRO A 1 183 ? 13.948 14.434 -29.027 1.00 51.69 183 PRO A CA 1
ATOM 1509 C C . PRO A 1 183 ? 15.236 14.922 -29.667 1.00 51.69 183 PRO A C 1
ATOM 1511 O O . PRO A 1 183 ? 15.628 16.077 -29.475 1.00 51.69 183 PRO A O 1
ATOM 1514 N N . GLY A 1 184 ? 15.970 13.987 -30.278 1.00 44.00 184 GLY A N 1
ATOM 1515 C CA . GLY A 1 184 ? 17.298 14.253 -30.792 1.00 44.00 184 GLY A CA 1
ATOM 1516 C C . GLY A 1 184 ? 17.211 15.515 -31.628 1.00 44.00 184 GLY A C 1
ATOM 1517 O O . GLY A 1 184 ? 16.318 15.635 -32.470 1.00 44.00 184 GLY A O 1
ATOM 1518 N N . ARG A 1 185 ? 18.095 16.488 -31.368 1.00 41.66 185 ARG A N 1
ATOM 1519 C CA . ARG A 1 185 ? 18.310 17.588 -32.307 1.00 41.66 185 ARG A CA 1
ATOM 1520 C C . ARG A 1 185 ? 18.586 16.930 -33.654 1.00 41.66 185 ARG A C 1
ATOM 1522 O O . ARG A 1 185 ? 19.699 16.461 -33.882 1.00 41.66 185 ARG A O 1
ATOM 1529 N N . ARG A 1 186 ? 17.587 16.897 -34.540 1.00 46.62 186 ARG A N 1
ATOM 1530 C CA . ARG A 1 186 ? 17.812 16.689 -35.965 1.00 46.62 186 ARG A CA 1
ATOM 1531 C C . ARG A 1 186 ? 18.762 17.810 -36.361 1.00 46.62 186 ARG A C 1
ATOM 1533 O O . ARG A 1 186 ? 18.353 18.966 -36.450 1.00 46.62 186 ARG A O 1
ATOM 1540 N N . ARG A 1 187 ? 20.053 17.502 -36.512 1.00 44.03 187 ARG A N 1
ATOM 1541 C CA . ARG A 1 187 ? 20.936 18.340 -37.317 1.00 44.03 187 ARG A CA 1
ATOM 1542 C C . ARG A 1 187 ? 20.349 18.260 -38.712 1.00 44.03 187 ARG A C 1
ATOM 1544 O O . ARG A 1 187 ? 20.549 17.278 -39.415 1.00 44.03 187 ARG A O 1
ATOM 1551 N N . VAL A 1 188 ? 19.553 19.261 -39.061 1.00 50.56 188 VAL A N 1
ATOM 1552 C CA . VAL A 1 188 ? 19.180 19.513 -40.444 1.00 50.56 188 VAL A CA 1
ATOM 1553 C C . VAL A 1 188 ? 20.499 19.861 -41.124 1.00 50.56 188 VAL A C 1
ATOM 1555 O O . VAL A 1 188 ? 21.043 20.947 -40.924 1.00 50.56 188 VAL A O 1
ATOM 1558 N N . GLY A 1 189 ? 21.099 18.875 -41.790 1.00 41.97 189 GLY A N 1
ATOM 1559 C CA . GLY A 1 189 ? 22.227 19.100 -42.675 1.00 41.97 189 GLY A CA 1
ATOM 1560 C C . GLY A 1 189 ? 21.737 20.030 -43.771 1.00 41.97 189 GLY A C 1
ATOM 1561 O O . GLY A 1 189 ? 20.918 19.640 -44.596 1.00 41.97 189 GLY A O 1
ATOM 1562 N N . ARG A 1 190 ? 22.170 21.288 -43.720 1.00 39.97 190 ARG A N 1
ATOM 1563 C CA . ARG A 1 190 ? 21.946 22.252 -44.788 1.00 39.97 190 ARG A CA 1
ATOM 1564 C C . ARG A 1 190 ? 22.971 21.920 -45.865 1.00 39.97 190 ARG A C 1
ATOM 1566 O O . ARG A 1 190 ? 24.114 22.351 -45.783 1.00 39.97 190 ARG A O 1
ATOM 1573 N N . SER A 1 191 ? 22.582 21.061 -46.795 1.00 45.28 191 SER A N 1
ATOM 1574 C CA . SER A 1 191 ? 23.279 20.896 -48.064 1.00 45.28 191 SER A CA 1
ATOM 1575 C C . SER A 1 191 ? 23.138 22.194 -48.860 1.00 45.28 191 SER A C 1
ATOM 1577 O O . SER A 1 191 ? 22.026 22.636 -49.157 1.00 45.28 191 SER A O 1
ATOM 1579 N N . SER A 1 192 ? 24.266 22.830 -49.152 1.00 48.09 192 SER A N 1
ATOM 1580 C CA . SER A 1 192 ? 24.456 23.839 -50.196 1.00 48.09 192 SER A CA 1
ATOM 1581 C C . SER A 1 192 ? 25.854 23.646 -50.754 1.00 48.09 192 SER A C 1
ATOM 1583 O O . SER A 1 192 ? 26.752 23.363 -49.928 1.00 48.09 192 SER A O 1
#

Nearest PDB structures (foldseek):
  3vfz-assembly3_A  TM=9.865E-01  e=3.826E-02  Mycobacterium tuberculosis
  3hug-assembly6_K  TM=8.766E-01  e=4.816E-02  Mycobacterium tuberculosis H37Rv
  3hug-assembly4_M  TM=7.848E-01  e=2.153E-02  Mycobacterium tuberculosis H37Rv
  2h27-assembly2_D  TM=8.744E-01  e=8.080E-02  Escherichia coli K-12
  6dxo-assembly1_A  TM=5.660E-01  e=5.403E-02  Streptomyces venezuelae ATCC 10712